Protein AF-A0A538B3N8-F1 (afdb_monomer)

Mean predicted aligned error: 6.68 Å

Secondary structure (DSSP, 8-state):
-EEEE---STT---TTHHHHEEE-S--EEEEETTEEEEEEEEEEETTTTEEEEEEEEEEBTEEEEEEEEEETTS--HHHHHHHHHHHHT---SSSPBPPSS--HHHHHHHHHHHHHHHHHHHHHHHHHHT--SHHHHHHHHHHHHHHHHHHHHHTT-PPTTTS-HHHHHHHHHHHHHHHHHHHHHHHHHHHHHTT-HHHHHHHHHHHHHHHHHHHHHHHHHHHTT----

Structure (mmCIF, N/CA/C/O backbone):
data_AF-A0A538B3N8-F1
#
_entry.id   AF-A0A538B3N8-F1
#
loop_
_atom_site.group_PDB
_atom_site.id
_atom_site.type_symbol
_atom_site.label_atom_id
_atom_site.label_alt_id
_atom_site.label_comp_id
_atom_site.label_asym_id
_atom_site.label_entity_id
_atom_site.label_seq_id
_atom_site.pdbx_PDB_ins_code
_atom_site.Cartn_x
_atom_site.Cartn_y
_atom_site.Cartn_z
_atom_site.occupancy
_atom_site.B_iso_or_equiv
_atom_site.auth_seq_id
_atom_site.auth_comp_id
_atom_site.auth_asym_id
_atom_site.auth_atom_id
_atom_site.pdbx_PDB_model_num
ATOM 1 N N . MET A 1 1 ? 22.949 6.012 -20.724 1.00 70.12 1 MET A N 1
ATOM 2 C CA . MET A 1 1 ? 23.454 5.624 -19.385 1.00 70.12 1 MET A CA 1
ATOM 3 C C . MET A 1 1 ? 22.641 4.444 -18.880 1.00 70.12 1 MET A C 1
ATOM 5 O O . MET A 1 1 ? 21.431 4.451 -19.065 1.00 70.12 1 MET A O 1
ATOM 9 N N . ILE A 1 2 ? 23.282 3.447 -18.265 1.00 72.69 2 ILE A N 1
ATOM 10 C CA . ILE A 1 2 ? 22.600 2.310 -17.628 1.00 72.69 2 ILE A CA 1
ATOM 11 C C . ILE A 1 2 ? 22.982 2.303 -16.150 1.00 72.69 2 ILE A C 1
ATOM 13 O O . ILE A 1 2 ? 24.154 2.480 -15.820 1.00 72.69 2 ILE A O 1
ATOM 17 N N . GLY A 1 3 ? 22.007 2.118 -15.265 1.00 73.94 3 GLY A N 1
ATOM 18 C CA . GLY A 1 3 ? 22.234 2.113 -13.822 1.00 73.94 3 GLY A CA 1
ATOM 19 C C . GLY A 1 3 ? 21.167 1.340 -13.055 1.00 73.94 3 GLY A C 1
ATOM 20 O O . GLY A 1 3 ? 20.193 0.854 -13.630 1.00 73.94 3 GLY A O 1
ATOM 21 N N . ARG A 1 4 ? 21.359 1.218 -11.739 1.00 72.69 4 ARG A N 1
ATOM 22 C CA . ARG A 1 4 ? 20.379 0.640 -10.811 1.00 72.69 4 ARG A CA 1
ATOM 23 C C . ARG A 1 4 ? 19.952 1.681 -9.797 1.00 72.69 4 ARG A C 1
ATOM 25 O O . ARG A 1 4 ? 20.786 2.445 -9.319 1.00 72.69 4 ARG A O 1
ATOM 32 N N . VAL A 1 5 ? 18.673 1.671 -9.447 1.00 71.56 5 VAL A N 1
ATOM 33 C CA . VAL A 1 5 ? 18.112 2.576 -8.443 1.00 71.56 5 VAL A CA 1
ATOM 34 C C . VAL A 1 5 ? 17.147 1.829 -7.535 1.00 71.56 5 VAL A C 1
ATOM 36 O O . VAL A 1 5 ? 16.395 0.966 -7.990 1.00 71.56 5 VAL A O 1
ATOM 39 N N . ALA A 1 6 ? 17.164 2.169 -6.246 1.00 71.19 6 ALA A N 1
ATOM 40 C CA . ALA A 1 6 ? 16.109 1.762 -5.330 1.00 71.19 6 ALA A CA 1
ATOM 41 C C . ALA A 1 6 ? 14.851 2.568 -5.673 1.00 71.19 6 ALA A C 1
ATOM 43 O O . ALA A 1 6 ? 14.829 3.793 -5.549 1.00 71.19 6 ALA A O 1
ATOM 44 N N . ALA A 1 7 ? 13.825 1.878 -6.150 1.00 72.19 7 ALA A N 1
ATOM 45 C CA . ALA A 1 7 ? 12.566 2.477 -6.548 1.00 72.19 7 ALA A CA 1
ATOM 46 C C . ALA A 1 7 ? 11.424 1.544 -6.169 1.00 72.19 7 ALA A C 1
ATOM 48 O O . ALA A 1 7 ? 11.582 0.326 -6.221 1.00 72.19 7 ALA A O 1
ATOM 49 N N . PHE A 1 8 ? 10.290 2.118 -5.779 1.00 71.19 8 PHE A N 1
ATOM 50 C CA . PHE A 1 8 ? 9.146 1.366 -5.282 1.00 71.19 8 PHE A CA 1
ATOM 51 C C . PHE A 1 8 ? 7.846 1.944 -5.826 1.00 71.19 8 PHE A C 1
ATOM 53 O O . PHE A 1 8 ? 7.738 3.145 -6.066 1.00 71.19 8 PHE A O 1
ATOM 60 N N . GLY A 1 9 ? 6.844 1.083 -5.974 1.00 74.94 9 GLY A N 1
ATOM 61 C CA . GLY A 1 9 ? 5.516 1.480 -6.430 1.00 74.94 9 GLY A CA 1
ATOM 62 C C . GLY A 1 9 ? 5.351 1.432 -7.950 1.00 74.94 9 GLY A C 1
ATOM 63 O O . GLY A 1 9 ? 6.306 1.168 -8.685 1.00 74.94 9 GLY A O 1
ATOM 64 N N . PRO A 1 10 ? 4.124 1.666 -8.441 1.00 77.69 10 PRO A N 1
ATOM 65 C CA . PRO A 1 10 ? 3.720 1.323 -9.804 1.00 77.69 10 PRO A CA 1
ATOM 66 C C . PRO A 1 10 ? 4.487 2.076 -10.895 1.00 77.69 10 PRO A C 1
ATOM 68 O O . PRO A 1 10 ? 4.574 1.577 -12.008 1.00 77.69 10 PRO A O 1
ATOM 71 N N . GLY A 1 11 ? 5.069 3.240 -10.589 1.00 84.94 11 GLY A N 1
ATOM 72 C CA . GLY A 1 11 ? 5.905 3.991 -11.530 1.00 84.94 11 GLY A CA 1
ATOM 73 C C . GLY A 1 11 ? 7.364 3.528 -11.606 1.00 84.94 11 GLY A C 1
ATOM 74 O O . GLY A 1 11 ? 8.099 3.986 -12.466 1.00 84.94 11 GLY A O 1
ATOM 75 N N . LEU A 1 12 ? 7.840 2.653 -10.713 1.00 85.88 12 LEU A N 1
ATOM 76 C CA . LEU A 1 12 ? 9.250 2.220 -10.678 1.00 85.88 12 LEU A CA 1
ATOM 77 C C . LEU A 1 12 ? 10.280 3.368 -10.588 1.00 85.88 12 LEU A C 1
ATOM 79 O O . LEU A 1 12 ? 11.468 3.149 -10.832 1.00 85.88 12 LEU A O 1
ATOM 83 N N . LEU A 1 13 ? 9.854 4.574 -10.205 1.00 85.69 13 LEU A N 1
ATOM 84 C CA . LEU A 1 13 ? 10.717 5.737 -10.026 1.00 85.69 13 LEU A CA 1
ATOM 85 C C . LEU A 1 13 ? 11.214 5.829 -8.573 1.00 85.69 13 LEU A C 1
ATOM 87 O O . LEU A 1 13 ? 10.480 5.485 -7.642 1.00 85.69 13 LEU A O 1
ATOM 91 N N . PRO A 1 14 ? 12.447 6.308 -8.342 1.00 77.44 14 PRO A N 1
ATOM 92 C CA . PRO A 1 14 ? 12.915 6.636 -6.999 1.00 77.44 14 PRO A CA 1
ATOM 93 C C . PRO A 1 14 ? 12.050 7.727 -6.358 1.00 77.44 14 PRO A C 1
ATOM 95 O O . PRO A 1 14 ? 11.628 8.661 -7.036 1.00 77.44 14 PRO A O 1
ATOM 98 N N . GLY A 1 15 ? 11.854 7.678 -5.038 1.00 71.00 15 GLY A N 1
ATOM 99 C CA . GLY A 1 15 ? 11.047 8.682 -4.326 1.00 71.00 15 GLY A CA 1
ATOM 100 C C . GLY A 1 15 ? 11.570 10.124 -4.446 1.00 71.00 15 GLY A C 1
ATOM 101 O O . GLY A 1 15 ? 10.791 11.064 -4.358 1.00 71.00 15 GLY A O 1
ATOM 102 N N . SER A 1 16 ? 12.870 10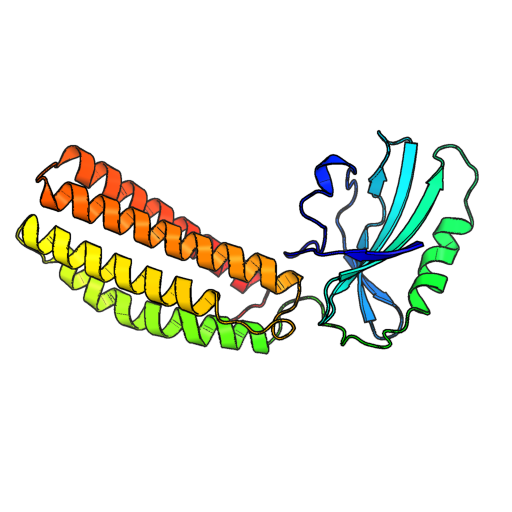.313 -4.700 1.00 70.44 16 SER A N 1
ATOM 103 C CA . SER A 1 16 ? 13.495 11.627 -4.926 1.00 70.44 16 SER A CA 1
ATOM 104 C C . SER A 1 16 ? 13.373 12.145 -6.363 1.00 70.44 16 SER A C 1
ATOM 106 O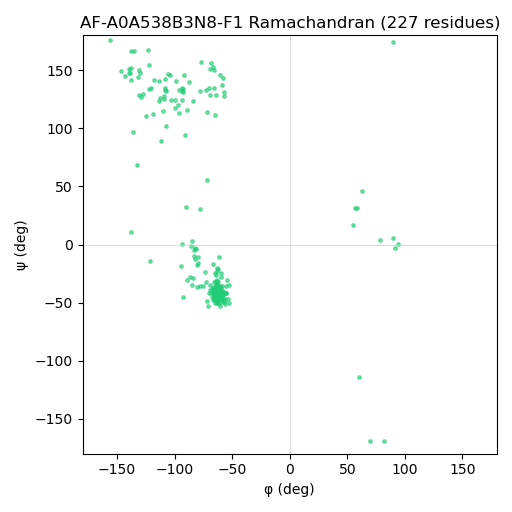 O . SER A 1 16 ? 13.789 13.267 -6.649 1.00 70.44 16 SER A O 1
ATOM 108 N N . PHE A 1 17 ? 12.827 11.350 -7.285 1.00 77.06 17 PHE A N 1
ATOM 109 C CA . PHE A 1 17 ? 12.781 11.690 -8.704 1.00 77.06 17 PHE A CA 1
ATOM 110 C C . PHE A 1 17 ? 11.986 12.973 -9.013 1.00 77.06 17 PHE A C 1
ATOM 112 O O . PHE A 1 17 ? 12.532 13.818 -9.727 1.00 77.06 17 PHE A O 1
ATOM 119 N N . PRO A 1 18 ? 10.784 13.205 -8.437 1.00 74.00 18 PRO A N 1
ATOM 120 C CA . PRO A 1 18 ? 10.001 14.417 -8.712 1.00 74.00 18 PRO A CA 1
ATOM 121 C C . PRO A 1 18 ? 10.696 15.720 -8.286 1.00 74.00 18 PRO A C 1
ATOM 123 O O . PRO A 1 18 ? 10.382 16.792 -8.791 1.00 74.00 18 PRO A O 1
ATOM 126 N N . THR A 1 19 ? 11.664 15.649 -7.368 1.00 75.75 19 THR A N 1
ATOM 127 C CA . THR A 1 19 ? 12.428 16.817 -6.899 1.00 75.75 19 THR A CA 1
ATOM 128 C C . THR A 1 19 ? 13.441 17.306 -7.939 1.00 75.75 19 THR A C 1
ATOM 130 O O . THR A 1 19 ? 13.865 18.462 -7.913 1.00 75.75 19 THR A O 1
ATOM 133 N N . HIS A 1 20 ? 13.864 16.431 -8.853 1.00 78.88 20 HIS A N 1
ATOM 134 C CA . HIS A 1 20 ? 14.966 16.691 -9.785 1.00 78.88 20 HIS A CA 1
ATOM 135 C C . HIS A 1 20 ? 14.563 16.583 -11.256 1.00 78.88 20 HIS A C 1
ATOM 137 O O . HIS A 1 20 ? 15.315 17.033 -12.132 1.00 78.88 20 HIS A O 1
ATOM 143 N N . ALA A 1 21 ? 13.398 15.998 -11.525 1.00 84.00 21 ALA A N 1
ATOM 144 C CA . ALA A 1 21 ? 12.877 15.811 -12.859 1.00 84.00 21 ALA A CA 1
ATOM 145 C C . ALA A 1 21 ? 11.347 15.912 -12.904 1.00 84.00 21 ALA A C 1
ATOM 147 O O . ALA A 1 21 ? 10.655 15.547 -11.958 1.00 84.00 21 ALA A O 1
ATOM 148 N N . ASP A 1 22 ? 10.847 16.384 -14.040 1.00 85.88 22 ASP A N 1
ATOM 149 C CA . ASP A 1 22 ? 9.431 16.520 -14.363 1.00 85.88 22 ASP A CA 1
ATOM 150 C C . ASP A 1 22 ? 9.051 15.476 -15.424 1.00 85.88 22 ASP A C 1
ATOM 152 O O . ASP A 1 22 ? 9.725 15.362 -16.451 1.00 85.88 22 ASP A O 1
ATOM 156 N N . VAL A 1 23 ? 8.003 14.693 -15.162 1.00 87.31 23 VAL A N 1
ATOM 157 C CA . VAL A 1 23 ? 7.474 13.683 -16.091 1.00 87.31 23 VAL A CA 1
ATOM 158 C C . VAL A 1 23 ? 6.320 14.315 -16.852 1.00 87.31 23 VAL A C 1
ATOM 160 O O . VAL A 1 23 ? 5.281 14.605 -16.264 1.00 87.31 23 VAL A O 1
ATOM 163 N N . ARG A 1 24 ? 6.491 14.516 -18.160 1.00 84.62 24 ARG A N 1
ATOM 164 C CA . ARG A 1 24 ? 5.521 15.263 -18.978 1.00 84.62 24 ARG A CA 1
ATOM 165 C C . ARG A 1 24 ? 4.498 14.401 -19.689 1.00 84.62 24 ARG A C 1
ATOM 167 O O . ARG A 1 24 ? 3.451 14.893 -20.094 1.00 84.62 24 ARG A O 1
ATOM 174 N N . GLU A 1 25 ? 4.796 13.118 -19.810 1.00 86.88 25 GLU A N 1
ATOM 175 C CA . GLU A 1 25 ? 3.953 12.151 -20.491 1.00 86.88 25 GLU A CA 1
ATOM 176 C C . GLU A 1 25 ? 3.719 10.924 -19.617 1.00 86.88 25 GLU A C 1
ATOM 178 O O . GLU A 1 25 ? 4.582 10.504 -18.841 1.00 86.88 25 GLU A O 1
ATOM 183 N N . THR A 1 26 ? 2.536 10.326 -19.760 1.00 86.50 26 THR A N 1
ATOM 184 C CA . THR A 1 26 ? 2.183 9.109 -19.032 1.00 86.50 26 THR A CA 1
ATOM 185 C C . THR A 1 26 ? 3.096 7.957 -19.463 1.00 86.50 26 THR A C 1
ATOM 187 O O . THR A 1 26 ? 3.221 7.691 -20.663 1.00 86.50 26 THR A O 1
ATOM 190 N N . PRO A 1 27 ? 3.724 7.242 -18.512 1.00 91.12 27 PRO A N 1
ATOM 191 C CA . PRO A 1 27 ? 4.548 6.095 -18.848 1.00 91.12 27 PRO A CA 1
ATOM 192 C C . PRO A 1 27 ? 3.710 4.964 -19.437 1.00 91.12 27 PRO A C 1
ATOM 194 O O . PRO A 1 27 ? 2.549 4.771 -19.072 1.00 91.12 27 PRO A O 1
ATOM 197 N N . ARG A 1 28 ? 4.325 4.168 -20.311 1.00 92.69 28 ARG A N 1
ATOM 198 C CA . ARG A 1 28 ? 3.683 3.007 -20.940 1.00 92.69 28 ARG A CA 1
ATOM 199 C C . ARG A 1 28 ? 4.546 1.760 -20.848 1.00 92.69 28 ARG A C 1
ATOM 201 O O . ARG A 1 28 ? 5.770 1.843 -20.841 1.00 92.69 28 ARG A O 1
ATOM 208 N N . ALA A 1 29 ? 3.904 0.598 -20.799 1.00 93.25 29 ALA A N 1
ATOM 209 C CA . ALA A 1 29 ? 4.601 -0.679 -20.847 1.00 93.25 29 ALA A CA 1
ATOM 210 C C . ALA A 1 29 ? 5.192 -0.914 -22.246 1.00 93.25 29 ALA A C 1
ATOM 212 O O . ALA A 1 29 ? 4.516 -0.720 -23.257 1.00 93.25 29 ALA A O 1
ATOM 213 N N . VAL A 1 30 ? 6.447 -1.351 -22.298 1.00 93.94 30 VAL A N 1
ATOM 214 C CA . VAL A 1 30 ? 7.148 -1.748 -23.523 1.00 93.94 30 VAL A CA 1
ATOM 215 C C . VAL A 1 30 ? 7.956 -3.020 -23.281 1.00 93.94 30 VAL A C 1
ATOM 217 O O . VAL A 1 30 ? 8.193 -3.421 -22.139 1.00 93.94 30 VAL A O 1
ATOM 220 N N . ARG A 1 31 ? 8.415 -3.645 -24.368 1.00 92.81 31 ARG A N 1
ATOM 221 C CA . ARG A 1 31 ? 9.365 -4.757 -24.317 1.00 92.81 31 ARG A CA 1
ATOM 222 C C . ARG A 1 31 ? 10.743 -4.330 -24.797 1.00 92.81 31 ARG A C 1
ATOM 224 O O . ARG A 1 31 ? 10.876 -3.740 -25.863 1.00 92.81 31 ARG A O 1
ATOM 231 N N . LEU A 1 32 ? 11.757 -4.689 -24.018 1.00 89.62 32 LEU A N 1
ATOM 232 C CA . LEU A 1 32 ? 13.171 -4.572 -24.355 1.00 89.62 32 LEU A CA 1
ATOM 233 C C . LEU A 1 32 ? 13.738 -5.983 -24.511 1.00 89.62 32 LEU A C 1
ATOM 235 O O . LEU A 1 32 ? 14.153 -6.619 -23.540 1.00 89.62 32 LEU A O 1
ATOM 239 N N . GLY A 1 33 ? 13.665 -6.516 -25.731 1.00 87.19 33 GLY A N 1
ATOM 240 C CA . GLY A 1 33 ? 13.941 -7.929 -25.979 1.00 87.19 33 GLY A CA 1
ATOM 241 C C . GLY A 1 33 ? 12.972 -8.821 -25.194 1.00 87.19 33 GLY A C 1
ATOM 242 O O . GLY A 1 33 ? 11.772 -8.812 -25.453 1.00 87.19 33 GLY A O 1
ATOM 243 N N . GLN A 1 34 ? 13.498 -9.574 -24.224 1.00 87.12 34 GLN A N 1
ATOM 244 C CA . GLN A 1 34 ? 12.718 -10.462 -23.343 1.00 87.12 34 GLN A CA 1
ATOM 245 C C . GLN A 1 34 ? 12.303 -9.799 -22.016 1.00 87.12 34 GLN A C 1
ATOM 247 O O . GLN A 1 34 ? 11.697 -10.444 -21.164 1.00 87.12 34 GLN A O 1
ATOM 252 N N . LEU A 1 35 ? 12.670 -8.533 -21.803 1.00 93.81 35 LEU A N 1
ATOM 253 C CA . LEU A 1 35 ? 12.402 -7.796 -20.571 1.00 93.81 35 LEU A CA 1
ATOM 254 C C . LEU A 1 35 ? 11.168 -6.913 -20.748 1.00 93.81 35 LEU A C 1
ATOM 256 O O . LEU A 1 35 ? 10.999 -6.274 -21.786 1.00 93.81 35 LEU A O 1
ATOM 260 N N . GLU A 1 36 ? 10.334 -6.831 -19.719 1.00 94.44 36 GLU A N 1
ATOM 261 C CA . GLU A 1 36 ? 9.242 -5.860 -19.663 1.00 94.44 36 GLU A CA 1
ATOM 262 C C . GLU A 1 36 ? 9.715 -4.607 -18.923 1.00 94.44 36 GLU A C 1
ATOM 264 O O . GLU A 1 36 ? 10.390 -4.699 -17.895 1.00 94.44 36 GLU A O 1
ATOM 269 N N . ALA A 1 37 ? 9.405 -3.432 -19.472 1.00 94.19 37 ALA A N 1
ATOM 270 C CA . ALA A 1 37 ? 9.878 -2.153 -18.957 1.00 94.19 37 ALA A CA 1
ATOM 271 C C . ALA A 1 37 ? 8.780 -1.088 -18.979 1.00 94.19 37 ALA A C 1
ATOM 273 O O . ALA A 1 37 ? 7.941 -1.070 -19.880 1.00 94.19 37 ALA A O 1
ATOM 274 N N . LEU A 1 38 ? 8.808 -0.169 -18.013 1.00 94.31 38 LEU A N 1
ATOM 275 C CA . LEU A 1 38 ? 8.076 1.090 -18.127 1.00 94.31 38 LEU A CA 1
ATOM 276 C C . LEU A 1 38 ? 8.912 2.085 -18.919 1.00 94.31 38 LEU A C 1
ATOM 278 O O . LEU A 1 38 ? 10.045 2.383 -18.543 1.00 94.31 38 LEU A O 1
ATOM 282 N N . TYR A 1 39 ? 8.341 2.592 -20.003 1.00 93.56 39 TYR A N 1
ATOM 283 C CA . TYR A 1 39 ? 8.929 3.627 -20.830 1.00 93.56 39 TYR A CA 1
ATOM 284 C C . TYR A 1 39 ? 8.329 4.988 -20.502 1.00 93.56 39 TYR A C 1
ATOM 286 O O . TYR A 1 39 ? 7.114 5.183 -20.573 1.00 93.56 39 TYR A O 1
ATOM 294 N N . TYR A 1 40 ? 9.217 5.915 -20.178 1.00 92.75 40 TYR A N 1
ATOM 295 C CA . TYR A 1 40 ? 8.963 7.324 -19.953 1.00 92.75 40 TYR A CA 1
ATOM 296 C C . TYR A 1 40 ? 9.536 8.101 -21.147 1.00 92.75 40 TYR A C 1
ATOM 298 O O . TYR A 1 40 ? 10.758 8.267 -21.218 1.00 92.75 40 TYR A O 1
ATOM 306 N N . PRO A 1 41 ? 8.683 8.538 -22.090 1.00 87.88 41 PRO A N 1
ATOM 307 C CA . PRO A 1 41 ? 9.128 9.187 -23.324 1.00 87.88 41 PRO A CA 1
ATOM 308 C C . PRO A 1 41 ? 9.644 10.610 -23.109 1.00 87.88 41 PRO A C 1
ATOM 310 O O . PRO A 1 41 ? 10.548 11.039 -23.816 1.00 87.88 41 PRO A O 1
ATOM 313 N N . ASP A 1 42 ? 9.098 11.342 -22.133 1.00 86.69 42 ASP A N 1
ATOM 314 C CA . ASP A 1 42 ? 9.535 12.709 -21.864 1.00 86.69 42 ASP A CA 1
ATOM 315 C C . ASP A 1 42 ? 9.712 12.980 -20.369 1.00 86.69 42 ASP A C 1
ATOM 317 O O . ASP A 1 42 ? 8.772 13.306 -19.635 1.00 86.69 42 ASP A O 1
ATOM 321 N N . VAL A 1 43 ? 10.963 12.856 -19.928 1.00 88.38 43 VAL A N 1
ATOM 322 C CA . VAL A 1 43 ? 11.427 13.297 -18.617 1.00 88.38 43 VAL A CA 1
ATOM 323 C C . VAL A 1 43 ? 12.323 14.518 -18.791 1.00 88.38 43 VAL A C 1
ATOM 325 O O . VAL A 1 43 ? 13.345 14.482 -19.478 1.00 88.38 43 VAL A O 1
ATOM 328 N N . ARG A 1 44 ? 11.995 15.606 -18.097 1.00 87.12 44 ARG A N 1
ATOM 329 C CA . ARG A 1 44 ? 12.776 16.845 -18.107 1.00 87.12 44 ARG A CA 1
ATOM 330 C C . ARG A 1 44 ? 13.589 16.972 -16.835 1.00 87.12 44 ARG A C 1
ATOM 332 O O . ARG A 1 44 ? 13.026 16.982 -15.751 1.00 87.12 44 ARG A O 1
ATOM 339 N N . SER A 1 45 ? 14.905 17.134 -16.947 1.00 83.81 45 SER A N 1
ATOM 340 C CA . SER A 1 45 ? 15.783 17.378 -15.790 1.00 83.81 45 SER A CA 1
ATOM 341 C C . SER A 1 45 ? 16.585 18.671 -15.941 1.00 83.81 45 SER A C 1
ATOM 343 O O . SER A 1 45 ? 16.598 19.297 -17.005 1.00 83.81 45 SER A O 1
ATOM 345 N N . GLY A 1 46 ? 17.218 19.121 -14.851 1.00 73.88 46 GLY A N 1
ATOM 346 C CA . GLY A 1 46 ? 18.047 20.332 -14.858 1.00 73.88 46 GLY A CA 1
ATOM 347 C C . GLY A 1 46 ? 17.251 21.598 -15.189 1.00 73.88 46 GLY A C 1
ATOM 348 O O . GLY A 1 46 ? 17.668 22.373 -16.047 1.00 73.88 46 GLY A O 1
ATOM 349 N N . ARG A 1 47 ? 16.079 21.778 -14.558 1.00 74.12 47 ARG A N 1
ATOM 350 C CA . ARG A 1 47 ? 15.122 22.874 -14.834 1.00 74.12 47 ARG A CA 1
ATOM 351 C C . ARG A 1 47 ? 14.619 22.922 -16.287 1.00 74.12 47 ARG A C 1
ATOM 353 O O . ARG A 1 47 ? 14.334 23.992 -16.809 1.00 74.12 47 ARG A O 1
ATOM 360 N N . GLY A 1 48 ? 14.523 21.766 -16.946 1.00 73.69 48 GLY A N 1
ATOM 361 C CA . GLY A 1 48 ? 13.989 21.655 -18.308 1.00 73.69 48 GLY A CA 1
ATOM 362 C C . GLY A 1 48 ? 15.031 21.703 -19.422 1.00 73.69 48 GLY A C 1
ATOM 363 O O . GLY A 1 48 ? 14.669 21.567 -20.584 1.00 73.69 48 GLY A O 1
ATOM 364 N N . THR A 1 49 ? 16.316 21.836 -19.087 1.00 75.94 49 THR A N 1
ATOM 365 C CA . THR A 1 49 ? 17.406 21.964 -20.071 1.00 75.94 49 THR A CA 1
ATOM 366 C C . THR A 1 49 ? 17.854 20.634 -20.685 1.00 75.94 49 THR A C 1
ATOM 368 O O . THR A 1 49 ? 18.601 20.624 -21.669 1.00 75.94 49 THR A O 1
ATOM 371 N N . ARG A 1 50 ? 17.399 19.500 -20.139 1.00 80.75 50 ARG A N 1
ATOM 372 C CA . ARG A 1 50 ? 17.698 18.151 -20.638 1.00 80.75 50 ARG A CA 1
ATOM 373 C C . ARG A 1 50 ? 16.411 17.368 -20.839 1.00 80.75 50 ARG A C 1
ATOM 375 O O . ARG A 1 50 ? 15.603 17.291 -19.913 1.00 80.75 50 ARG A O 1
ATOM 382 N N . SER A 1 51 ? 16.258 16.781 -22.022 1.00 84.38 51 SER A N 1
ATOM 383 C CA . SER A 1 51 ? 15.214 15.795 -22.308 1.00 84.38 51 SER A CA 1
ATOM 384 C C . SER A 1 51 ? 15.804 14.401 -22.148 1.00 84.38 51 SER A C 1
ATOM 386 O O . SER A 1 51 ? 16.932 14.153 -22.588 1.00 84.38 51 SER A O 1
ATOM 388 N N . ILE A 1 52 ? 15.074 13.539 -21.447 1.00 87.44 52 ILE A N 1
ATOM 389 C CA . ILE A 1 52 ? 15.478 12.185 -21.103 1.00 87.44 52 ILE A CA 1
ATOM 390 C C . ILE A 1 52 ? 14.355 11.227 -21.495 1.00 87.44 52 ILE A C 1
ATOM 392 O O . ILE A 1 52 ? 13.223 11.373 -21.042 1.00 87.44 52 ILE A O 1
ATOM 396 N N 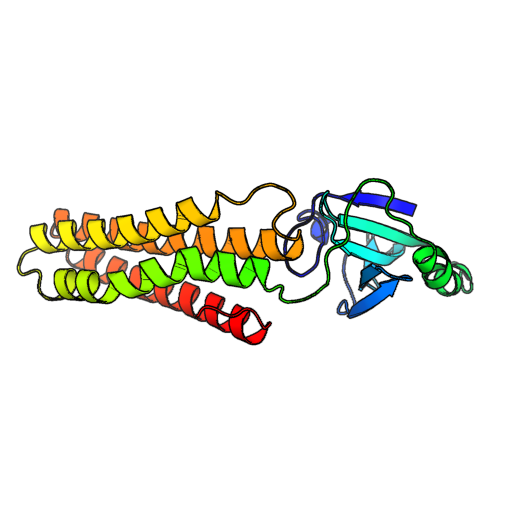. GLU A 1 53 ? 14.716 10.208 -22.263 1.00 90.00 53 GLU A N 1
ATOM 397 C CA . GLU A 1 53 ? 13.938 8.985 -22.410 1.00 90.00 53 GLU A CA 1
ATOM 398 C C . GLU A 1 53 ? 14.435 7.956 -21.401 1.00 90.00 53 GLU A C 1
ATOM 400 O O . GLU A 1 53 ? 15.644 7.727 -21.276 1.00 90.00 53 GLU A O 1
ATOM 405 N N . LEU A 1 54 ? 13.514 7.337 -20.669 1.00 91.06 54 LEU A N 1
ATOM 406 C CA . LEU A 1 54 ? 13.855 6.426 -19.586 1.00 91.06 54 LEU A CA 1
ATOM 407 C C . LEU A 1 54 ? 13.079 5.116 -19.708 1.00 91.06 54 LEU A C 1
ATOM 409 O O . LEU A 1 54 ? 11.856 5.104 -19.789 1.00 91.06 54 LEU A O 1
ATOM 413 N N . TYR A 1 55 ? 13.804 4.005 -19.661 1.00 93.19 55 TYR A N 1
ATOM 414 C CA . TYR A 1 55 ? 13.251 2.658 -19.604 1.00 93.19 55 TYR A CA 1
ATOM 415 C C . TYR A 1 55 ? 13.577 2.040 -18.251 1.00 93.19 55 TYR A C 1
ATOM 417 O O . TYR A 1 55 ? 14.746 1.988 -17.866 1.00 93.19 55 TYR A O 1
ATOM 425 N N . LEU A 1 56 ? 12.564 1.559 -17.537 1.00 93.94 56 LEU A N 1
ATOM 426 C CA . LEU A 1 56 ? 12.693 1.009 -16.190 1.00 93.94 56 LEU A CA 1
ATOM 427 C C . LEU A 1 56 ? 12.257 -0.450 -16.166 1.00 93.94 56 LEU A C 1
ATOM 429 O O . LEU A 1 56 ? 11.077 -0.753 -16.322 1.00 93.94 56 LEU A O 1
ATOM 433 N N . VAL A 1 57 ? 13.213 -1.349 -15.942 1.00 93.56 57 VAL A N 1
ATOM 434 C CA . VAL A 1 57 ? 12.987 -2.792 -15.834 1.00 93.56 57 VAL A CA 1
ATOM 435 C C . VAL A 1 57 ? 12.958 -3.181 -14.353 1.00 93.56 57 VAL A C 1
ATOM 437 O O . VAL A 1 57 ? 13.979 -3.033 -13.668 1.00 93.56 57 VAL A O 1
ATOM 440 N N . PRO A 1 58 ? 11.835 -3.696 -13.824 1.00 93.06 58 PRO A N 1
ATOM 441 C CA . PRO A 1 58 ? 11.793 -4.210 -12.463 1.00 93.06 58 PRO A CA 1
ATOM 442 C C . PRO A 1 58 ? 12.549 -5.540 -12.380 1.00 93.06 58 PRO A C 1
ATOM 444 O O . PRO A 1 58 ? 12.355 -6.438 -13.199 1.00 93.06 58 PRO A O 1
ATOM 447 N N . THR A 1 59 ? 13.409 -5.697 -11.373 1.00 91.69 59 THR A N 1
ATOM 448 C CA . THR A 1 59 ? 14.168 -6.939 -11.172 1.00 91.69 59 THR A CA 1
ATOM 449 C C . THR A 1 59 ? 14.165 -7.380 -9.713 1.00 91.69 59 THR A C 1
ATOM 451 O O . THR A 1 59 ? 13.857 -6.601 -8.811 1.00 91.69 59 THR A O 1
ATOM 454 N N . SER A 1 60 ? 14.573 -8.627 -9.472 1.00 88.38 60 SER A N 1
ATOM 455 C CA . SER A 1 60 ? 14.768 -9.204 -8.136 1.00 88.38 60 SER A CA 1
ATOM 456 C C . SER A 1 60 ? 15.828 -8.484 -7.298 1.00 88.38 60 SER A C 1
ATOM 458 O O . SER A 1 60 ? 15.957 -8.766 -6.113 1.00 88.38 60 SER A O 1
ATOM 460 N N . ASN A 1 61 ? 16.606 -7.583 -7.905 1.00 83.94 61 ASN A N 1
ATOM 461 C CA . ASN A 1 61 ? 17.588 -6.748 -7.229 1.00 83.94 61 ASN A CA 1
ATOM 462 C C . ASN A 1 61 ? 17.442 -5.288 -7.686 1.00 83.94 61 ASN A C 1
ATOM 464 O O . ASN A 1 61 ? 18.318 -4.746 -8.365 1.00 83.94 61 ASN A O 1
ATOM 468 N N . ASN A 1 62 ? 16.323 -4.671 -7.291 1.00 83.44 62 ASN A N 1
ATOM 469 C CA . ASN A 1 62 ? 15.931 -3.291 -7.606 1.00 83.44 62 ASN A CA 1
ATOM 470 C C . ASN A 1 62 ? 15.557 -3.055 -9.083 1.00 83.44 62 ASN A C 1
ATOM 472 O O . ASN A 1 62 ? 15.347 -3.994 -9.853 1.00 83.44 62 ASN A O 1
ATOM 476 N N . VAL A 1 63 ? 15.408 -1.786 -9.471 1.00 90.00 63 VAL A N 1
ATOM 477 C CA . VAL A 1 63 ? 15.050 -1.376 -10.833 1.00 90.00 63 VAL A CA 1
ATOM 478 C C . VAL A 1 63 ? 16.318 -1.096 -11.632 1.00 90.00 63 VAL A C 1
ATOM 480 O O . VAL A 1 63 ? 17.213 -0.384 -11.168 1.00 90.00 63 VAL A O 1
ATOM 483 N N . VAL A 1 64 ? 16.394 -1.654 -12.839 1.00 91.19 64 VAL A N 1
ATOM 484 C CA . VAL A 1 64 ? 17.423 -1.315 -13.827 1.00 91.19 64 VAL A CA 1
ATOM 485 C C . VAL A 1 64 ? 16.869 -0.230 -14.739 1.00 91.19 64 VAL A C 1
ATOM 487 O O . VAL A 1 64 ? 15.815 -0.410 -15.342 1.00 91.19 64 VAL A O 1
ATOM 490 N N . GLY A 1 65 ? 17.579 0.892 -14.830 1.00 90.50 65 GLY A N 1
ATOM 491 C CA . GLY A 1 65 ? 17.214 2.022 -15.673 1.00 90.50 65 GLY A CA 1
ATOM 492 C C . GLY A 1 65 ? 18.142 2.161 -16.874 1.00 90.50 65 GLY A C 1
ATOM 493 O O . GLY A 1 65 ? 19.364 2.143 -16.710 1.00 90.50 65 GLY A O 1
ATOM 494 N N . VAL A 1 66 ? 17.571 2.354 -18.062 1.00 89.62 66 VAL A N 1
ATOM 495 C CA . VAL A 1 66 ? 18.280 2.832 -19.255 1.00 89.62 66 VAL A CA 1
ATOM 496 C C . VAL A 1 66 ? 17.796 4.246 -19.539 1.00 89.62 66 VAL A C 1
ATOM 498 O O . VAL A 1 66 ? 16.622 4.444 -19.828 1.00 89.62 66 VAL A O 1
ATOM 501 N N . ALA A 1 67 ? 18.692 5.222 -19.425 1.00 88.88 67 ALA A N 1
ATOM 502 C CA . ALA A 1 67 ? 18.398 6.627 -19.679 1.00 88.88 67 ALA A CA 1
ATOM 503 C C . ALA A 1 67 ? 19.173 7.112 -20.906 1.00 88.88 67 ALA A C 1
ATOM 505 O O . ALA A 1 67 ? 20.411 7.051 -20.929 1.00 88.88 67 ALA A O 1
ATOM 506 N N . CYS A 1 68 ? 18.461 7.632 -21.895 1.00 86.88 68 CYS A N 1
ATOM 507 C CA . CYS A 1 68 ? 19.030 8.346 -23.031 1.00 86.88 68 CYS A CA 1
ATOM 508 C C . CYS A 1 68 ? 18.690 9.816 -22.883 1.00 86.88 68 CYS A C 1
ATOM 510 O O . CYS A 1 68 ? 17.567 10.152 -22.531 1.00 86.88 68 CYS A O 1
ATOM 512 N N . TYR A 1 69 ? 19.661 10.692 -23.104 1.00 84.12 69 TYR A N 1
ATOM 513 C CA . TYR A 1 69 ? 19.454 12.117 -22.910 1.00 84.12 69 TYR A CA 1
ATOM 514 C C . TYR A 1 69 ? 20.126 12.920 -24.007 1.00 84.12 69 TYR A C 1
ATOM 516 O O . TYR A 1 69 ? 21.193 12.556 -24.500 1.00 84.12 69 TYR A O 1
ATOM 524 N N . VAL A 1 70 ? 19.511 14.050 -24.331 1.00 78.12 70 VAL A N 1
ATOM 525 C CA . VAL A 1 70 ? 20.062 15.058 -25.234 1.00 78.12 70 VAL A CA 1
ATOM 526 C C . VAL A 1 70 ? 19.924 16.444 -24.594 1.00 78.12 70 VAL A C 1
ATOM 528 O O . VAL A 1 70 ? 18.936 16.704 -23.889 1.00 78.12 70 VAL A O 1
ATOM 531 N N . PRO A 1 71 ? 20.899 17.352 -24.787 1.00 72.38 71 PRO A N 1
ATOM 532 C CA . PRO A 1 71 ? 20.707 18.755 -24.444 1.00 72.38 71 PRO A CA 1
ATOM 533 C C . PRO A 1 71 ? 19.519 19.326 -25.226 1.00 72.38 71 PRO A C 1
ATOM 535 O O . PRO A 1 71 ? 19.354 19.058 -26.418 1.00 72.38 71 PRO A O 1
ATOM 538 N N . THR A 1 72 ? 18.678 20.119 -24.565 1.00 64.69 72 THR A N 1
ATOM 539 C CA . THR A 1 72 ? 17.602 20.836 -25.266 1.00 64.69 72 THR A CA 1
ATOM 540 C C . THR A 1 72 ? 18.193 21.877 -26.222 1.00 64.69 72 THR A C 1
ATOM 542 O O . THR A 1 72 ? 19.132 22.583 -25.868 1.00 64.69 72 THR A O 1
ATOM 545 N N . GLY A 1 73 ? 17.677 21.939 -27.455 1.00 61.00 73 GLY A N 1
ATOM 546 C CA . GLY A 1 73 ? 18.179 22.834 -28.510 1.00 61.00 73 GLY A CA 1
ATOM 547 C C . GLY A 1 73 ? 19.267 22.241 -29.415 1.00 61.00 73 GLY A C 1
ATOM 548 O O . GLY A 1 73 ? 19.670 22.889 -30.375 1.00 61.00 73 GLY A O 1
ATOM 549 N N . SER A 1 74 ? 19.726 21.011 -29.164 1.00 62.25 74 SER A N 1
ATOM 550 C CA . SER A 1 74 ? 20.584 20.274 -30.098 1.00 62.25 74 SER A CA 1
ATOM 551 C C . SER A 1 74 ? 19.741 19.484 -31.105 1.00 62.25 74 SER A C 1
ATOM 553 O O . SER A 1 74 ? 18.749 18.861 -30.728 1.00 62.25 74 SER A O 1
ATOM 555 N N . SER A 1 75 ? 20.154 19.446 -32.376 1.00 54.78 75 SER A N 1
ATOM 556 C CA . SER A 1 75 ? 19.592 18.591 -33.436 1.00 54.78 75 SER A CA 1
ATOM 557 C C . SER A 1 75 ? 19.976 17.115 -33.227 1.00 54.78 75 SER A C 1
ATOM 559 O O . SER A 1 75 ? 20.564 16.463 -34.081 1.00 54.78 75 SER A O 1
ATOM 561 N N . GLY A 1 76 ? 19.667 16.565 -32.051 1.00 53.47 76 GLY A N 1
ATOM 562 C CA . GLY A 1 76 ? 19.986 15.195 -31.634 1.00 53.47 76 GLY A CA 1
ATOM 563 C C . GLY A 1 76 ? 19.069 14.123 -32.232 1.00 53.47 76 GLY A C 1
ATOM 564 O O . GLY A 1 76 ? 18.822 13.118 -31.570 1.00 53.47 76 GLY A O 1
ATOM 565 N N . GLY A 1 77 ? 18.545 14.338 -33.445 1.00 54.94 77 GLY A N 1
ATOM 566 C CA . GLY A 1 77 ? 17.425 13.581 -34.024 1.00 54.94 77 GLY A CA 1
ATOM 567 C C . GLY A 1 77 ? 17.607 12.058 -34.063 1.00 54.94 77 GLY A C 1
ATOM 568 O O . GLY A 1 77 ? 16.627 11.342 -33.903 1.00 54.94 77 GLY A O 1
ATOM 569 N N . GLY A 1 78 ? 18.844 11.561 -34.189 1.00 59.41 78 GLY A N 1
ATOM 570 C CA . GLY A 1 78 ? 19.138 10.119 -34.189 1.00 59.41 78 GLY A CA 1
ATOM 571 C C . GLY A 1 78 ? 19.341 9.492 -32.803 1.00 59.41 78 GLY A C 1
ATOM 572 O O . GLY A 1 78 ? 19.038 8.322 -32.607 1.00 59.41 78 GLY A O 1
ATOM 573 N N . VAL A 1 79 ? 19.794 10.258 -31.801 1.00 61.81 79 VAL A N 1
ATOM 574 C CA . VAL A 1 79 ? 20.197 9.706 -30.487 1.00 61.81 79 VAL A CA 1
ATOM 575 C C . VAL A 1 79 ? 19.011 9.114 -29.725 1.00 61.81 79 VAL A C 1
ATOM 577 O O . VAL A 1 79 ? 19.144 8.090 -29.056 1.00 61.81 79 VAL A O 1
ATOM 580 N N . LEU A 1 80 ? 17.849 9.759 -29.819 1.00 63.59 80 LEU A N 1
ATOM 581 C CA . LEU A 1 80 ? 16.619 9.256 -29.215 1.00 63.59 80 LEU A CA 1
ATOM 582 C C . LEU A 1 80 ? 15.992 8.130 -30.057 1.00 63.59 80 LEU A C 1
ATOM 584 O O . LEU A 1 80 ? 15.532 7.144 -29.489 1.00 63.59 80 LEU A O 1
ATOM 588 N N . GLN A 1 81 ? 16.075 8.197 -31.394 1.00 68.31 81 GLN A N 1
ATOM 589 C CA . GLN A 1 81 ? 15.597 7.116 -32.271 1.00 68.31 81 GLN A CA 1
ATOM 590 C C . GLN A 1 81 ? 16.349 5.792 -32.050 1.00 68.31 81 GLN A C 1
ATOM 592 O O . GLN A 1 81 ? 15.718 4.737 -31.975 1.00 68.31 81 GLN A O 1
ATOM 597 N N . ASP A 1 82 ? 17.669 5.839 -31.865 1.00 78.25 82 ASP A N 1
ATOM 598 C CA . ASP A 1 82 ? 18.489 4.641 -31.637 1.00 78.25 82 ASP A CA 1
ATOM 599 C C . ASP A 1 82 ? 18.410 4.133 -30.188 1.00 78.25 82 ASP A C 1
ATOM 601 O O . ASP A 1 82 ? 18.761 2.985 -29.896 1.00 78.25 82 ASP A O 1
ATOM 605 N N . CYS A 1 83 ? 17.924 4.964 -29.260 1.00 82.94 83 CYS A N 1
ATOM 606 C CA . CYS A 1 83 ? 17.885 4.639 -27.839 1.00 82.94 83 CYS A CA 1
ATOM 607 C C . CYS A 1 83 ? 17.105 3.351 -27.560 1.00 82.94 83 CYS A C 1
ATOM 609 O O . CYS A 1 83 ? 17.587 2.488 -26.825 1.00 82.94 83 CYS A O 1
ATOM 611 N N . GLY A 1 84 ? 15.925 3.196 -28.166 1.00 81.19 84 GLY A N 1
ATOM 612 C CA . GLY A 1 84 ? 15.103 1.998 -27.995 1.00 81.19 84 GLY A CA 1
ATOM 613 C C . GLY A 1 84 ? 15.807 0.731 -28.487 1.00 81.19 84 GLY A C 1
ATOM 614 O O . GLY A 1 84 ? 15.737 -0.307 -27.828 1.00 81.19 84 GLY A O 1
ATOM 615 N N . GLN A 1 85 ? 16.553 0.820 -29.595 1.00 85.00 85 GLN A N 1
ATOM 616 C CA . GLN A 1 85 ? 17.327 -0.307 -30.122 1.00 85.00 85 GLN A CA 1
ATOM 617 C C . GLN A 1 85 ? 18.478 -0.686 -29.189 1.00 85.00 85 GLN A C 1
ATOM 619 O O . GLN A 1 85 ? 18.646 -1.862 -28.869 1.00 85.00 85 GLN A O 1
ATOM 624 N N . ILE A 1 86 ? 19.224 0.300 -28.684 1.00 85.69 86 ILE A N 1
ATOM 625 C CA . ILE A 1 86 ? 20.295 0.069 -27.706 1.00 85.69 86 ILE A CA 1
ATOM 626 C C . ILE A 1 86 ? 19.712 -0.520 -26.417 1.00 85.69 86 ILE A C 1
ATOM 628 O O . ILE A 1 86 ? 20.225 -1.517 -25.906 1.00 85.69 86 ILE A O 1
ATOM 632 N N . ALA A 1 87 ? 18.609 0.035 -25.913 1.00 86.88 87 ALA A N 1
ATOM 633 C CA . ALA A 1 87 ? 17.924 -0.459 -24.723 1.00 86.88 87 ALA A CA 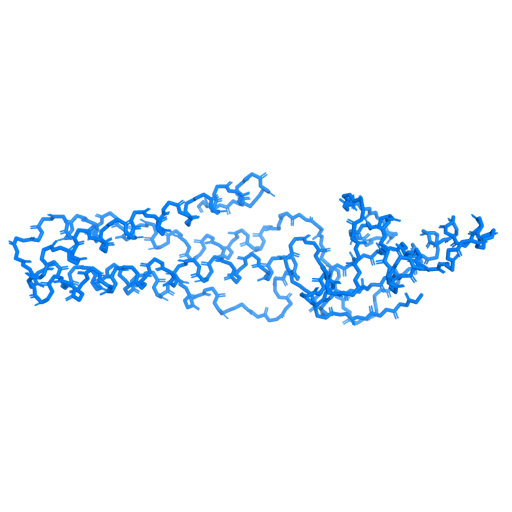1
ATOM 634 C C . ALA A 1 87 ? 17.434 -1.907 -24.898 1.00 86.88 87 ALA A C 1
ATOM 636 O O . ALA A 1 87 ? 17.516 -2.697 -23.958 1.00 86.88 87 ALA A O 1
ATOM 637 N N . ALA A 1 88 ? 16.999 -2.292 -26.102 1.00 87.50 88 ALA A N 1
ATOM 638 C CA . ALA A 1 88 ? 16.567 -3.655 -26.408 1.00 87.50 88 ALA A CA 1
ATOM 639 C C . ALA A 1 88 ? 17.703 -4.694 -26.350 1.00 87.50 88 ALA A C 1
ATOM 641 O O . ALA A 1 88 ? 17.429 -5.888 -26.229 1.00 87.50 88 ALA A O 1
ATOM 642 N N . THR A 1 89 ? 18.971 -4.267 -26.378 1.00 88.44 89 THR A N 1
ATOM 643 C CA . THR A 1 89 ? 20.131 -5.161 -26.192 1.00 88.44 89 THR A CA 1
ATOM 644 C C . THR A 1 89 ? 20.443 -5.469 -24.724 1.00 88.44 89 THR A C 1
ATOM 646 O O . THR A 1 89 ? 21.338 -6.272 -24.444 1.00 88.44 89 THR A O 1
ATOM 649 N N . LEU A 1 90 ? 19.715 -4.864 -23.775 1.00 88.56 90 LEU A N 1
ATOM 650 C CA . LEU A 1 90 ? 19.929 -5.047 -22.341 1.00 88.56 90 LEU A CA 1
ATOM 651 C C . LEU A 1 90 ? 19.825 -6.525 -21.939 1.00 88.56 90 LEU A C 1
ATOM 653 O O . LEU A 1 90 ? 18.828 -7.201 -22.191 1.00 88.56 90 LEU A O 1
ATOM 657 N N . ARG A 1 91 ? 20.848 -7.012 -21.230 1.00 87.88 91 ARG A N 1
ATOM 658 C CA . ARG A 1 91 ? 20.878 -8.351 -20.629 1.00 87.88 91 ARG A CA 1
ATOM 659 C C . ARG A 1 91 ? 21.102 -8.254 -19.126 1.00 87.88 91 ARG A C 1
ATOM 661 O O . ARG A 1 91 ? 21.993 -7.543 -18.664 1.00 87.88 91 ARG A O 1
ATOM 668 N N . LEU A 1 92 ? 20.308 -8.997 -18.357 1.00 89.12 92 LEU A N 1
ATOM 669 C CA . LEU A 1 92 ? 20.470 -9.108 -16.909 1.00 89.12 92 LEU A CA 1
ATOM 670 C C . LEU A 1 92 ? 21.419 -10.268 -16.590 1.00 89.12 92 LEU A C 1
ATOM 672 O O . LEU A 1 92 ? 21.105 -11.417 -16.879 1.00 89.12 92 LEU A O 1
ATOM 676 N N . LEU A 1 93 ? 22.577 -9.970 -15.994 1.00 85.88 93 LEU A N 1
ATOM 677 C CA . LEU A 1 93 ? 23.590 -10.988 -15.670 1.00 85.88 93 LEU A CA 1
ATOM 678 C C . LEU A 1 93 ? 23.403 -11.623 -14.283 1.00 85.88 93 LEU A C 1
ATOM 680 O O . LEU A 1 93 ? 23.777 -12.770 -14.077 1.00 85.88 93 LEU A O 1
ATOM 684 N N . ALA A 1 94 ? 22.854 -10.874 -13.321 1.00 82.75 94 ALA A N 1
ATOM 685 C CA . ALA A 1 94 ? 22.828 -11.262 -11.903 1.00 82.75 94 ALA A CA 1
ATOM 686 C C . ALA A 1 94 ? 21.484 -10.982 -11.202 1.00 82.75 94 ALA A C 1
ATOM 688 O O . ALA A 1 94 ? 21.397 -11.028 -9.977 1.00 82.75 94 ALA A O 1
ATOM 689 N N . SER A 1 95 ? 20.436 -10.639 -11.953 1.00 85.38 95 SER A N 1
ATOM 690 C CA . SER A 1 95 ? 19.092 -10.416 -11.413 1.00 85.38 95 SER A CA 1
ATOM 691 C C . SER A 1 95 ? 18.041 -11.037 -12.320 1.00 85.38 95 SER A C 1
ATOM 693 O O . SER A 1 95 ? 18.248 -11.181 -13.524 1.00 85.38 95 SER A O 1
ATOM 695 N N . ARG A 1 96 ? 16.913 -11.431 -11.728 1.00 90.12 96 ARG A N 1
ATOM 696 C CA . ARG A 1 96 ? 15.778 -11.982 -12.469 1.00 90.12 96 ARG A CA 1
ATOM 697 C C . ARG A 1 96 ? 14.818 -10.845 -12.801 1.00 90.12 96 ARG A C 1
ATOM 699 O O . ARG A 1 96 ? 14.541 -10.045 -11.904 1.00 90.12 96 ARG A O 1
ATOM 706 N N . PRO A 1 97 ? 14.323 -10.738 -14.040 1.00 92.19 97 PRO A N 1
ATOM 707 C CA . PRO A 1 97 ? 13.313 -9.745 -14.362 1.00 92.19 97 PRO A CA 1
ATOM 708 C C . PRO A 1 97 ? 11.987 -10.099 -13.694 1.00 92.19 97 PRO A C 1
ATOM 710 O O . PRO A 1 97 ? 11.674 -11.273 -13.483 1.00 92.19 97 PRO A O 1
ATOM 713 N N . PHE A 1 98 ? 11.201 -9.074 -13.397 1.00 92.50 98 PHE A N 1
ATOM 714 C CA . PHE A 1 98 ? 9.790 -9.228 -13.090 1.00 92.50 98 PHE A CA 1
ATOM 715 C C . PHE A 1 98 ? 8.949 -8.794 -14.285 1.00 92.50 98 PHE A C 1
ATOM 717 O O . PHE A 1 98 ? 9.322 -7.871 -15.006 1.00 92.50 98 PHE A O 1
ATOM 724 N N . SER A 1 99 ? 7.815 -9.464 -14.480 1.00 90.50 99 SER A N 1
ATOM 725 C CA . SER A 1 99 ? 6.774 -8.976 -15.378 1.00 90.50 99 SER A CA 1
ATOM 726 C C . SER A 1 99 ? 6.158 -7.695 -14.820 1.00 90.50 99 SER A C 1
ATOM 728 O O . SER A 1 99 ? 6.128 -7.485 -13.600 1.00 90.50 99 SER A O 1
ATOM 730 N N . LEU A 1 100 ? 5.647 -6.856 -15.713 1.00 88.44 100 LEU A N 1
ATOM 731 C CA . LEU A 1 100 ? 4.790 -5.744 -15.327 1.00 88.44 100 LEU A CA 1
ATOM 732 C C . LEU A 1 100 ? 3.378 -6.250 -15.007 1.00 88.44 100 LEU A C 1
ATOM 734 O O . LEU A 1 100 ? 2.949 -7.302 -15.478 1.00 88.44 100 LEU A O 1
ATOM 738 N N . GLY A 1 101 ? 2.648 -5.472 -14.209 1.00 84.75 101 GLY A N 1
ATOM 739 C CA . GLY A 1 101 ? 1.273 -5.788 -13.825 1.00 84.75 101 GLY A CA 1
ATOM 740 C C . GLY A 1 101 ? 1.156 -6.784 -12.670 1.00 84.75 101 GLY A C 1
ATOM 741 O O . GLY A 1 101 ? 2.126 -7.075 -11.967 1.00 84.75 101 GLY A O 1
ATOM 742 N N . ALA A 1 102 ? -0.070 -7.258 -12.451 1.00 85.88 102 ALA A N 1
ATOM 743 C CA . ALA A 1 102 ? -0.396 -8.129 -11.333 1.00 85.88 102 ALA A CA 1
ATOM 744 C C . ALA A 1 102 ? 0.228 -9.520 -11.491 1.00 85.88 102 ALA A C 1
ATOM 746 O O . ALA A 1 102 ? 0.065 -10.184 -12.516 1.00 85.88 102 ALA A O 1
ATOM 747 N N . ARG A 1 103 ? 0.926 -9.981 -10.448 1.00 90.62 103 ARG A N 1
ATOM 748 C CA . ARG A 1 103 ? 1.523 -11.320 -10.405 1.00 90.62 103 ARG A CA 1
ATOM 749 C C . ARG A 1 103 ? 0.759 -12.221 -9.431 1.00 90.62 103 ARG A C 1
ATOM 751 O O . ARG A 1 103 ? 0.399 -11.772 -8.336 1.00 90.62 103 ARG A O 1
ATOM 758 N N . PRO A 1 104 ? 0.598 -13.518 -9.757 1.00 88.69 104 PRO A N 1
ATOM 759 C CA . PRO A 1 104 ? -0.048 -14.479 -8.864 1.00 88.69 104 PRO A CA 1
ATOM 760 C C . PRO A 1 104 ? 0.605 -14.549 -7.481 1.00 88.69 104 PRO A C 1
ATOM 762 O O . PRO A 1 104 ? -0.094 -14.538 -6.479 1.00 88.69 104 PRO A O 1
ATOM 765 N N . ALA A 1 105 ? 1.941 -14.523 -7.412 1.00 88.50 105 ALA A N 1
ATOM 766 C CA . ALA A 1 105 ? 2.673 -14.622 -6.147 1.00 88.50 105 ALA A CA 1
ATOM 767 C C . ALA A 1 105 ? 2.317 -13.504 -5.150 1.00 88.50 105 ALA A C 1
ATOM 769 O O . ALA A 1 105 ? 2.178 -13.763 -3.956 1.00 88.50 105 ALA A O 1
ATOM 770 N N . PHE A 1 106 ? 2.137 -12.268 -5.629 1.00 89.56 106 PHE A N 1
ATOM 771 C CA . PHE A 1 106 ? 1.730 -11.170 -4.756 1.00 89.56 106 PHE A CA 1
ATOM 772 C C . PHE A 1 106 ? 0.247 -11.253 -4.389 1.00 89.56 106 PHE A C 1
ATOM 774 O O . PHE A 1 106 ? -0.100 -10.995 -3.244 1.00 89.56 106 PHE A O 1
ATOM 781 N N . SER A 1 107 ? -0.614 -11.703 -5.307 1.00 90.56 107 SER A N 1
ATOM 782 C CA . SER A 1 107 ? -2.032 -11.969 -5.009 1.00 90.56 107 SER A CA 1
ATOM 783 C C . SER A 1 107 ? -2.193 -13.049 -3.924 1.00 90.56 107 SER A C 1
ATOM 785 O O . SER A 1 107 ? -2.964 -12.878 -2.980 1.00 90.56 107 SER A O 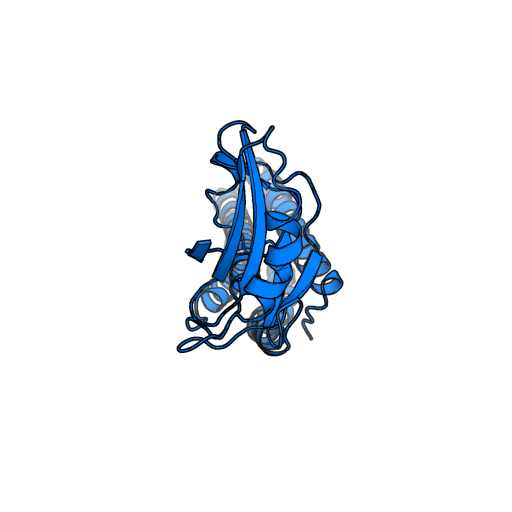1
ATOM 787 N N . THR A 1 108 ? -1.387 -14.117 -3.972 1.00 90.88 108 THR A N 1
ATOM 788 C CA . THR A 1 108 ? -1.312 -15.132 -2.908 1.00 90.88 108 THR A CA 1
ATOM 789 C C . THR A 1 108 ? -0.870 -14.528 -1.576 1.00 90.88 108 THR A C 1
ATOM 791 O O . THR A 1 108 ? -1.481 -14.817 -0.551 1.00 90.88 108 THR A O 1
ATOM 794 N N . HIS A 1 109 ? 0.153 -13.667 -1.573 1.00 91.88 109 HIS A N 1
ATOM 795 C CA . HIS A 1 109 ? 0.604 -12.975 -0.359 1.00 91.88 109 HIS A CA 1
ATOM 796 C C . HIS A 1 109 ? -0.498 -12.089 0.240 1.00 91.88 109 HIS A C 1
ATOM 798 O O . HIS A 1 109 ? -0.777 -12.177 1.434 1.00 91.88 109 HIS A O 1
ATOM 804 N N . LEU A 1 110 ? -1.185 -11.292 -0.585 1.00 92.62 110 LEU A N 1
ATOM 805 C CA . LEU A 1 110 ? -2.322 -10.480 -0.139 1.00 92.62 110 LEU A CA 1
ATOM 806 C C . LEU A 1 110 ? -3.428 -11.349 0.464 1.00 92.62 110 LEU A C 1
ATOM 808 O O . LEU A 1 110 ? -3.926 -11.044 1.544 1.00 92.62 110 LEU A O 1
ATOM 812 N N . THR A 1 111 ? -3.764 -12.455 -0.194 1.00 93.25 111 THR A N 1
ATOM 813 C CA . THR A 1 111 ? -4.767 -13.421 0.271 1.00 93.25 111 THR A CA 1
ATOM 814 C C . THR A 1 111 ? -4.414 -13.990 1.644 1.00 93.25 111 THR A C 1
ATOM 816 O O . THR A 1 111 ? -5.232 -13.943 2.562 1.00 93.25 111 THR A O 1
ATOM 819 N N . GLN A 1 112 ? -3.171 -14.444 1.828 1.00 93.25 112 GLN A N 1
ATOM 820 C CA . GLN A 1 112 ? -2.690 -15.020 3.089 1.00 93.25 112 GLN A CA 1
ATOM 821 C C . GLN A 1 112 ? -2.773 -14.054 4.277 1.00 93.25 112 GLN A C 1
ATOM 823 O O . GLN A 1 112 ? -2.898 -14.500 5.418 1.00 93.25 112 GLN A O 1
ATOM 828 N N . VAL A 1 113 ? -2.699 -12.745 4.027 1.00 94.75 113 VAL A N 1
ATOM 829 C CA . VAL A 1 113 ? -2.779 -11.720 5.075 1.00 94.75 113 VAL A CA 1
ATOM 830 C C . VAL A 1 113 ? -4.209 -11.221 5.280 1.00 94.75 113 VAL A C 1
ATOM 832 O O . VAL A 1 113 ? -4.659 -11.075 6.418 1.00 94.75 113 VAL A O 1
ATOM 835 N N . LEU A 1 114 ? -4.927 -10.933 4.194 1.00 95.69 114 LEU A N 1
ATOM 836 C CA . LEU A 1 114 ? -6.200 -10.215 4.245 1.00 95.69 114 LEU A CA 1
ATOM 837 C C . LEU A 1 114 ? -7.395 -11.132 4.510 1.00 95.69 114 LEU A C 1
ATOM 839 O O . LEU A 1 114 ? -8.297 -10.714 5.235 1.00 95.69 114 LEU A O 1
ATOM 843 N N . VAL A 1 115 ? -7.401 -12.372 4.007 1.00 96.19 115 VAL A N 1
ATOM 844 C CA . VAL A 1 115 ? -8.523 -13.303 4.236 1.00 96.19 115 VAL A CA 1
ATOM 845 C C . VAL A 1 115 ? -8.681 -13.640 5.727 1.00 96.19 115 VAL A C 1
ATOM 847 O O . VAL A 1 115 ? -9.764 -13.404 6.264 1.00 96.19 115 VAL A O 1
ATOM 850 N N . PRO A 1 116 ? -7.628 -14.039 6.473 1.00 96.75 116 PRO A N 1
ATOM 851 C CA . PRO A 1 116 ? -7.772 -14.328 7.905 1.00 96.75 116 PRO A CA 1
ATOM 852 C C . PRO A 1 116 ? -8.150 -13.111 8.760 1.00 96.75 116 PRO A C 1
ATOM 854 O O . PRO A 1 116 ? -8.667 -13.264 9.872 1.00 96.75 116 PRO A O 1
ATOM 857 N N . LEU A 1 117 ? -7.836 -11.895 8.294 1.00 97.25 117 LEU A N 1
ATOM 858 C CA . LEU A 1 117 ? -8.320 -10.665 8.913 1.00 97.25 117 LEU A CA 1
ATOM 859 C C . LEU A 1 117 ? -9.821 -10.512 8.652 1.00 97.25 117 LEU A C 1
ATOM 861 O O . LEU A 1 117 ? -10.576 -10.370 9.611 1.00 97.25 117 LEU A O 1
ATOM 865 N N . ALA A 1 118 ? -10.246 -10.588 7.388 1.00 96.44 118 ALA A N 1
ATOM 866 C CA . ALA A 1 118 ? -11.639 -10.442 6.977 1.00 96.44 118 ALA A CA 1
ATOM 867 C C . ALA A 1 118 ? -12.566 -11.444 7.682 1.00 96.44 118 ALA A C 1
ATOM 869 O O . ALA A 1 118 ? -13.619 -11.052 8.174 1.00 96.44 118 ALA A O 1
ATOM 870 N N . GLU A 1 119 ? -12.145 -12.700 7.835 1.00 97.25 119 GLU A N 1
ATOM 871 C CA . GLU A 1 119 ? -12.900 -13.732 8.561 1.00 97.25 119 GLU A CA 1
ATOM 872 C C . GLU A 1 119 ? -13.097 -13.408 10.052 1.00 97.25 119 GLU A C 1
ATOM 874 O O . GLU A 1 119 ? -14.095 -13.798 10.657 1.00 97.25 119 GLU A O 1
ATOM 879 N N . ARG A 1 120 ? -12.156 -12.683 10.672 1.00 97.06 120 ARG A N 1
ATOM 880 C CA . ARG A 1 120 ? -12.218 -12.321 12.097 1.00 97.06 120 ARG A CA 1
ATOM 881 C C . ARG A 1 120 ? -13.046 -11.072 12.377 1.00 97.06 120 ARG A C 1
ATOM 883 O O . ARG A 1 120 ? -13.570 -10.949 13.485 1.00 97.06 120 ARG A O 1
ATOM 890 N N . LEU A 1 121 ? -13.127 -10.139 11.428 1.00 97.19 121 LEU A N 1
ATOM 891 C CA . LEU A 1 121 ? -13.755 -8.833 11.646 1.00 97.19 121 LEU A CA 1
ATOM 892 C C . LEU A 1 121 ? -15.229 -8.921 12.081 1.00 97.19 121 LEU A C 1
ATOM 894 O O . LEU A 1 121 ? -15.543 -8.287 13.084 1.00 97.19 121 LEU A O 1
ATOM 898 N N . PRO A 1 122 ? -16.111 -9.752 11.481 1.00 97.88 122 PRO A N 1
ATOM 899 C CA . PRO A 1 122 ? -17.523 -9.799 11.870 1.00 97.88 122 PRO A CA 1
ATOM 900 C C . PRO A 1 122 ? -17.755 -10.079 13.361 1.00 97.88 122 PRO A C 1
ATOM 902 O O . PRO A 1 122 ? -18.589 -9.437 13.997 1.00 97.88 122 PRO A O 1
ATOM 905 N N . ALA A 1 123 ? -16.992 -11.007 13.946 1.00 97.50 123 ALA A N 1
ATOM 906 C CA . ALA A 1 123 ? -17.106 -11.336 15.366 1.00 97.50 123 ALA A CA 1
ATOM 907 C C . ALA A 1 123 ? -16.598 -10.198 16.268 1.00 97.50 123 ALA A C 1
ATOM 909 O O . ALA A 1 123 ? -17.195 -9.919 17.310 1.00 97.50 123 ALA A O 1
ATOM 910 N N . LEU A 1 124 ? -15.509 -9.532 15.870 1.00 97.56 124 LEU A N 1
ATOM 911 C CA . LEU A 1 124 ? -14.931 -8.410 16.614 1.00 97.56 124 LEU A CA 1
ATOM 912 C C . LEU A 1 124 ? -15.824 -7.164 16.544 1.00 97.56 124 LEU A C 1
ATOM 914 O O . LEU A 1 124 ? -16.047 -6.514 17.566 1.00 97.56 124 LEU A O 1
ATOM 918 N N . ASP A 1 125 ? -16.379 -6.874 15.368 1.00 94.81 125 ASP A N 1
ATOM 919 C CA . ASP A 1 125 ? -17.311 -5.769 15.147 1.00 94.81 125 ASP A CA 1
ATOM 920 C C . ASP A 1 125 ? -18.608 -5.989 15.926 1.00 94.81 125 ASP A C 1
ATOM 922 O O . ASP A 1 125 ? -19.080 -5.079 16.608 1.00 94.81 125 ASP A O 1
ATOM 926 N N . HIS A 1 126 ? -19.144 -7.215 15.916 1.00 96.69 126 HIS A N 1
ATOM 927 C CA . HIS A 1 126 ? -20.294 -7.568 16.743 1.00 96.69 126 HIS A CA 1
ATOM 928 C C . HIS A 1 126 ? -19.992 -7.378 18.236 1.00 96.69 126 HIS A C 1
ATOM 930 O O . HIS A 1 126 ? -20.778 -6.749 18.942 1.00 96.69 126 HIS A O 1
ATOM 936 N N . ALA A 1 127 ? -18.845 -7.867 18.727 1.00 96.19 127 ALA A N 1
ATOM 937 C CA . ALA A 1 127 ? -18.439 -7.700 20.125 1.00 96.19 127 ALA A CA 1
ATOM 938 C C . ALA A 1 127 ? -18.302 -6.222 20.529 1.00 96.19 127 ALA A C 1
ATOM 940 O O . ALA A 1 127 ? -18.673 -5.854 21.644 1.00 96.19 127 ALA A O 1
ATOM 941 N N . LEU A 1 128 ? -17.805 -5.369 19.627 1.00 95.75 128 LEU A N 1
ATOM 942 C CA . LEU A 1 128 ? -17.742 -3.924 19.837 1.00 95.75 128 LEU A CA 1
ATOM 943 C C . LEU A 1 128 ? -19.135 -3.283 19.848 1.00 95.75 128 LEU A C 1
ATOM 945 O O . LEU A 1 128 ? -19.402 -2.436 20.699 1.00 95.75 128 LEU A O 1
ATOM 949 N N . PHE A 1 129 ? -20.019 -3.697 18.940 1.00 94.69 129 PHE A N 1
ATOM 950 C CA . PHE A 1 129 ? -21.374 -3.165 18.816 1.00 94.69 129 PHE A CA 1
ATOM 951 C C . PHE A 1 129 ? -22.241 -3.464 20.045 1.00 94.69 129 PHE A C 1
ATOM 953 O O . PHE A 1 129 ? -22.931 -2.576 20.541 1.00 94.69 129 PHE A O 1
ATOM 960 N N . VAL A 1 130 ? -22.183 -4.691 20.574 1.00 96.56 130 VAL A N 1
ATOM 961 C CA . VAL A 1 130 ? -23.011 -5.109 21.721 1.00 96.56 130 VAL A CA 1
ATOM 962 C C . VAL A 1 130 ? -22.405 -4.758 23.084 1.00 96.56 130 VAL A C 1
ATOM 964 O O . VAL A 1 130 ? -23.007 -5.062 24.111 1.00 96.56 130 VAL A O 1
ATOM 967 N N . ALA A 1 131 ? -21.218 -4.144 23.130 1.00 96.81 131 ALA A N 1
ATOM 968 C CA . ALA A 1 131 ? -20.523 -3.821 24.372 1.00 96.81 131 ALA A CA 1
ATOM 969 C C . ALA A 1 131 ? -21.306 -2.778 25.210 1.00 96.81 131 ALA A C 1
ATOM 971 O O . ALA A 1 131 ? -21.349 -1.602 24.834 1.00 96.81 131 ALA A O 1
ATOM 972 N N . PRO A 1 132 ? -21.875 -3.154 26.378 1.00 92.69 132 PRO A N 1
ATOM 973 C CA . PRO A 1 132 ? -22.842 -2.310 27.092 1.00 92.69 132 PRO A CA 1
ATOM 974 C C . PRO A 1 132 ? -22.193 -1.201 27.925 1.00 92.69 132 PRO A C 1
ATOM 976 O O . PRO A 1 132 ? -22.853 -0.253 28.341 1.00 92.69 132 PRO A O 1
ATOM 979 N N . THR A 1 133 ? -20.896 -1.320 28.205 1.00 96.00 133 THR A N 1
ATOM 980 C CA . THR A 1 133 ? -20.154 -0.369 29.036 1.00 96.00 133 THR A CA 1
ATOM 981 C C . THR A 1 133 ? -18.978 0.230 28.281 1.00 96.00 133 THR A C 1
ATOM 983 O O . THR A 1 133 ? -18.379 -0.400 27.407 1.00 96.00 133 THR A O 1
ATOM 986 N N . SER A 1 134 ? -18.575 1.427 28.695 1.00 96.12 134 SER A N 1
ATOM 987 C CA . SER A 1 134 ? -17.367 2.097 28.210 1.00 96.12 134 SER A CA 1
ATOM 988 C C . SER A 1 134 ? -16.098 1.251 28.385 1.00 96.12 134 SER A C 1
ATOM 990 O O . SER A 1 134 ? -15.233 1.234 27.510 1.00 96.12 134 SER A O 1
ATOM 992 N N . ALA A 1 135 ? -16.009 0.477 29.472 1.00 96.38 135 ALA A N 1
ATOM 993 C CA . ALA A 1 135 ? -14.913 -0.462 29.696 1.00 96.38 135 ALA A CA 1
ATOM 994 C C . ALA A 1 135 ? -14.925 -1.612 28.674 1.00 96.38 135 ALA A C 1
ATOM 996 O O . ALA A 1 135 ? -13.901 -1.887 28.051 1.00 96.38 135 ALA A O 1
ATOM 997 N N . SER A 1 136 ? -16.083 -2.243 28.439 1.00 97.38 136 SER A N 1
ATOM 998 C CA . SER A 1 136 ? -16.212 -3.299 27.423 1.00 97.38 136 SER A CA 1
ATOM 999 C C . SER A 1 136 ? -15.967 -2.782 26.002 1.00 97.38 136 SER A C 1
ATOM 1001 O O . SER A 1 136 ? -15.318 -3.467 25.218 1.00 97.38 136 SER A O 1
ATOM 1003 N N . GLN A 1 137 ? -16.396 -1.555 25.685 1.00 97.50 137 GLN A N 1
ATOM 1004 C CA . GLN A 1 137 ? -16.128 -0.912 24.394 1.00 97.50 137 GLN A CA 1
ATOM 1005 C C . GLN A 1 137 ? -14.629 -0.679 24.192 1.00 97.50 137 GLN A C 1
ATOM 1007 O O . GLN A 1 137 ? -14.103 -0.951 23.116 1.00 97.50 137 GLN A O 1
ATOM 1012 N N . ALA A 1 138 ? -13.920 -0.227 25.233 1.00 98.44 138 ALA A N 1
ATOM 1013 C CA . ALA A 1 138 ? -12.473 -0.052 25.178 1.00 98.44 138 ALA A CA 1
ATOM 1014 C C . ALA A 1 138 ? -11.741 -1.378 24.920 1.00 98.44 138 ALA A C 1
ATOM 1016 O O . ALA A 1 138 ? -10.808 -1.423 24.120 1.00 98.44 138 ALA A O 1
ATOM 1017 N N . ILE A 1 139 ? -12.167 -2.461 25.576 1.00 98.25 139 ILE A N 1
ATOM 1018 C CA . ILE A 1 139 ? -11.591 -3.798 25.379 1.00 98.25 139 ILE A CA 1
ATOM 1019 C C . ILE A 1 139 ? -11.853 -4.293 23.953 1.00 98.25 139 ILE A C 1
ATOM 1021 O O . ILE A 1 139 ? -10.906 -4.683 23.271 1.00 98.25 139 ILE A O 1
ATOM 1025 N N . ALA A 1 140 ? -13.100 -4.232 23.482 1.00 98.38 140 ALA A N 1
ATOM 1026 C CA . ALA A 1 140 ? -13.468 -4.684 22.143 1.00 98.38 140 ALA A CA 1
ATOM 1027 C C . ALA A 1 140 ? -12.736 -3.889 21.046 1.00 98.38 140 ALA A C 1
ATOM 1029 O O . ALA A 1 140 ? -12.139 -4.480 20.149 1.00 98.38 140 ALA A O 1
ATOM 1030 N N . ALA A 1 141 ? -12.661 -2.559 21.165 1.00 98.50 141 ALA A N 1
ATOM 1031 C CA . ALA A 1 141 ? -11.932 -1.723 20.210 1.00 98.50 141 ALA A CA 1
ATOM 1032 C C . ALA A 1 141 ? -10.429 -2.068 20.156 1.00 98.50 141 ALA A C 1
ATOM 1034 O O . ALA A 1 141 ? -9.859 -2.150 19.069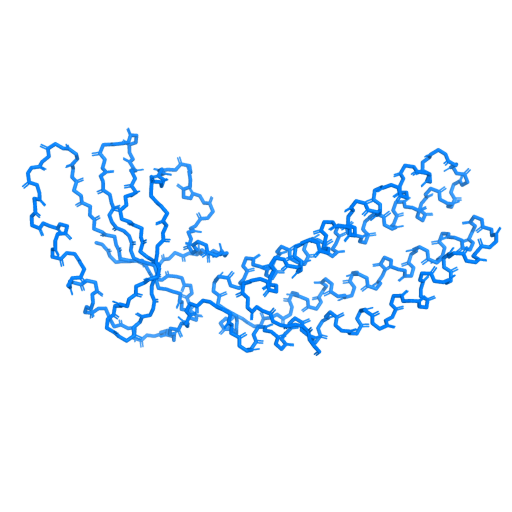 1.00 98.50 141 ALA A O 1
ATOM 1035 N N . ARG A 1 142 ? -9.788 -2.371 21.296 1.00 98.75 142 ARG A N 1
ATOM 1036 C CA . ARG A 1 142 ? -8.391 -2.857 21.311 1.00 98.75 142 ARG A CA 1
ATOM 1037 C C . ARG A 1 142 ? -8.227 -4.212 20.627 1.00 98.75 142 ARG A C 1
ATOM 1039 O O . ARG A 1 142 ? -7.191 -4.461 20.015 1.00 98.75 142 ARG A O 1
ATOM 1046 N N . GLN A 1 143 ? -9.213 -5.103 20.729 1.00 98.56 143 GLN A N 1
ATOM 1047 C CA . GLN A 1 143 ? -9.160 -6.398 20.045 1.00 98.56 143 GLN A CA 1
ATOM 1048 C C . GLN A 1 143 ? -9.210 -6.228 18.521 1.00 98.56 143 GLN A C 1
ATOM 1050 O O . GLN A 1 143 ? -8.440 -6.893 17.821 1.00 98.56 143 GLN A O 1
ATOM 1055 N N . VAL A 1 144 ? -10.039 -5.300 18.024 1.00 98.56 144 VAL A N 1
ATOM 1056 C CA . VAL A 1 144 ? -10.064 -4.919 16.602 1.00 98.56 144 VAL A CA 1
ATOM 1057 C C . VAL A 1 144 ? -8.717 -4.322 16.181 1.00 98.56 144 VAL A C 1
ATOM 1059 O O . VAL A 1 144 ? -8.107 -4.804 15.226 1.00 98.56 144 VAL A O 1
ATOM 1062 N N . ALA A 1 145 ? -8.187 -3.350 16.935 1.00 98.69 145 ALA A N 1
ATOM 1063 C CA . ALA A 1 145 ? -6.874 -2.748 16.672 1.00 98.69 145 ALA A CA 1
ATOM 1064 C C . ALA A 1 145 ? -5.760 -3.808 16.568 1.00 98.69 145 ALA A C 1
ATOM 1066 O O . ALA A 1 145 ? -4.995 -3.851 15.601 1.00 98.69 145 ALA A O 1
ATOM 1067 N N . ALA A 1 146 ? -5.726 -4.752 17.513 1.00 98.56 146 ALA A N 1
ATOM 1068 C CA . ALA A 1 146 ? -4.752 -5.836 17.519 1.00 98.56 146 ALA A CA 1
ATOM 1069 C C . ALA A 1 146 ? -4.867 -6.760 16.291 1.00 98.56 146 ALA A C 1
ATOM 1071 O O . ALA A 1 146 ? -3.852 -7.298 15.843 1.00 98.56 146 ALA A O 1
ATOM 1072 N N . ALA A 1 147 ? -6.069 -6.961 15.738 1.00 98.44 147 ALA A N 1
ATOM 1073 C CA . ALA A 1 147 ? -6.257 -7.732 14.509 1.00 98.44 147 ALA A CA 1
ATOM 1074 C C . ALA A 1 147 ? -5.619 -7.032 13.302 1.00 98.44 147 ALA A C 1
ATOM 1076 O O . ALA A 1 147 ? -4.831 -7.656 12.588 1.00 98.44 147 ALA A O 1
ATOM 1077 N N . TYR A 1 148 ? -5.857 -5.728 13.146 1.00 98.50 148 TYR A N 1
ATOM 1078 C CA . TYR A 1 148 ? -5.232 -4.923 12.096 1.00 98.50 148 TYR A CA 1
ATOM 1079 C C . TYR A 1 148 ? -3.705 -4.848 12.235 1.00 98.50 148 TYR A C 1
ATOM 1081 O O . TYR A 1 148 ? -2.995 -5.016 11.245 1.00 98.50 148 TYR A O 1
ATOM 1089 N N . VAL A 1 149 ? -3.167 -4.689 13.452 1.00 98.19 149 VAL A N 1
ATOM 1090 C CA . VAL A 1 149 ? -1.708 -4.717 13.691 1.00 98.19 149 VAL A CA 1
ATOM 1091 C C . VAL A 1 149 ? -1.088 -6.057 13.313 1.00 98.19 149 VAL A C 1
ATOM 1093 O O . VAL A 1 149 ? 0.015 -6.079 12.768 1.00 98.19 149 VAL A O 1
ATOM 1096 N N . ARG A 1 150 ? -1.757 -7.182 13.596 1.00 97.38 150 ARG A N 1
ATOM 1097 C CA . ARG A 1 150 ? -1.252 -8.504 13.192 1.00 97.38 150 ARG A CA 1
ATOM 1098 C C . ARG A 1 150 ? -1.151 -8.614 11.672 1.00 97.38 150 ARG A C 1
ATOM 1100 O O . ARG A 1 150 ? -0.087 -8.992 11.187 1.00 97.38 150 ARG A O 1
ATOM 1107 N N . ALA A 1 151 ? -2.193 -8.211 10.947 1.00 97.12 151 ALA A N 1
ATOM 1108 C CA . ALA A 1 151 ? -2.170 -8.185 9.486 1.00 97.12 151 ALA A CA 1
ATOM 1109 C C . ALA A 1 151 ? -1.069 -7.248 8.954 1.00 97.12 151 ALA A C 1
ATOM 1111 O O . ALA A 1 151 ? -0.255 -7.647 8.124 1.00 97.12 151 ALA A O 1
ATOM 1112 N N . ALA A 1 152 ? -0.949 -6.035 9.507 1.00 96.50 152 ALA A N 1
ATOM 1113 C CA . ALA A 1 152 ? 0.095 -5.083 9.125 1.00 96.50 152 ALA A CA 1
ATOM 1114 C C . ALA A 1 152 ? 1.509 -5.660 9.323 1.00 96.50 152 ALA A C 1
ATOM 1116 O O . ALA A 1 152 ? 2.379 -5.511 8.467 1.00 96.50 152 ALA A O 1
ATOM 1117 N N . LYS A 1 153 ? 1.751 -6.374 10.428 1.00 95.25 153 LYS A N 1
ATOM 1118 C CA . LYS A 1 153 ? 3.037 -7.040 10.679 1.00 95.25 153 LYS A CA 1
ATOM 1119 C C . LYS A 1 153 ? 3.314 -8.162 9.680 1.00 95.25 153 LYS A C 1
ATOM 1121 O O . LYS A 1 153 ? 4.451 -8.288 9.236 1.00 95.25 153 LYS A O 1
ATOM 1126 N N . GLN A 1 154 ? 2.313 -8.934 9.270 1.00 93.75 154 GLN A N 1
ATOM 1127 C CA . GLN A 1 154 ? 2.500 -9.973 8.250 1.00 93.75 154 GLN A CA 1
ATOM 1128 C C . GLN A 1 154 ? 2.889 -9.383 6.887 1.00 93.75 154 GLN A C 1
ATOM 1130 O O . GLN A 1 154 ? 3.716 -9.965 6.188 1.00 93.75 154 GLN A O 1
ATOM 1135 N N . MET A 1 155 ? 2.428 -8.170 6.562 1.00 91.31 155 MET A N 1
ATOM 1136 C CA . MET A 1 155 ? 2.883 -7.450 5.363 1.00 91.31 155 MET A CA 1
ATOM 1137 C C . MET A 1 155 ? 4.384 -7.109 5.387 1.00 91.31 155 MET A C 1
ATOM 1139 O O . MET A 1 155 ? 4.973 -6.864 4.338 1.00 91.31 155 MET A O 1
ATOM 1143 N N . THR A 1 156 ? 5.042 -7.089 6.553 1.00 82.94 156 THR A N 1
ATOM 1144 C CA . THR A 1 156 ? 6.494 -6.824 6.648 1.00 82.94 156 THR A CA 1
ATOM 1145 C C . THR A 1 156 ? 7.368 -8.050 6.388 1.00 82.94 156 THR A C 1
ATOM 1147 O O . THR A 1 156 ? 8.569 -7.903 6.178 1.00 82.94 156 THR A O 1
ATOM 1150 N N . ALA A 1 157 ? 6.784 -9.249 6.367 1.00 71.44 157 ALA A N 1
ATOM 1151 C CA . ALA A 1 157 ? 7.509 -10.516 6.343 1.00 71.44 157 ALA A CA 1
ATOM 1152 C C . ALA A 1 157 ? 7.819 -11.029 4.923 1.00 71.44 157 ALA A C 1
ATOM 1154 O O . ALA A 1 157 ? 7.850 -12.236 4.696 1.00 71.44 157 ALA A O 1
ATOM 1155 N N . VAL A 1 158 ? 8.035 -10.135 3.954 1.00 72.38 158 VAL A N 1
ATOM 1156 C CA . VAL A 1 158 ? 8.276 -10.536 2.562 1.00 72.38 158 VAL A CA 1
ATOM 1157 C C . VAL A 1 158 ? 9.778 -10.562 2.267 1.00 72.38 158 VAL A C 1
ATOM 1159 O O . VAL A 1 158 ? 10.427 -9.516 2.364 1.00 72.38 158 VAL A O 1
ATOM 1162 N N . PRO A 1 159 ? 10.357 -11.716 1.879 1.00 70.44 159 PRO A N 1
ATOM 1163 C CA . PRO A 1 159 ? 11.763 -11.789 1.505 1.00 70.44 159 PRO A CA 1
ATOM 1164 C C . PRO A 1 159 ? 12.104 -10.847 0.345 1.00 70.44 159 PRO A C 1
ATOM 1166 O O . PRO A 1 159 ? 11.328 -10.683 -0.603 1.00 70.44 159 PRO A O 1
ATOM 1169 N N . PHE A 1 160 ? 13.300 -10.259 0.388 1.00 65.62 160 PHE A N 1
ATOM 1170 C CA . PHE A 1 160 ? 13.803 -9.437 -0.710 1.00 65.62 160 PHE A CA 1
ATOM 1171 C C . PHE A 1 160 ? 13.823 -10.242 -2.018 1.00 65.62 160 PHE A C 1
ATOM 1173 O O . PHE A 1 160 ? 14.303 -11.375 -2.056 1.00 65.62 160 PHE A O 1
ATOM 1180 N N . GLY A 1 161 ? 13.275 -9.668 -3.091 1.00 72.06 161 GLY A N 1
ATOM 1181 C CA . GLY A 1 161 ? 13.168 -10.336 -4.389 1.00 72.06 161 GLY A CA 1
ATOM 1182 C C . GLY A 1 161 ? 12.030 -11.360 -4.510 1.00 72.06 161 GLY A C 1
ATOM 1183 O O . GLY A 1 161 ? 11.914 -11.983 -5.564 1.00 72.06 161 GLY A O 1
ATOM 1184 N N . ALA A 1 162 ? 11.173 -11.531 -3.494 1.00 81.44 162 ALA A N 1
ATOM 1185 C CA . ALA A 1 162 ? 9.919 -12.282 -3.636 1.00 81.44 162 ALA A CA 1
ATOM 1186 C C . ALA A 1 162 ? 8.814 -11.429 -4.285 1.00 81.44 162 ALA A C 1
ATOM 1188 O O . ALA A 1 162 ? 8.042 -11.923 -5.110 1.00 81.44 162 ALA A O 1
ATOM 1189 N N . ILE A 1 163 ? 8.792 -10.134 -3.962 1.00 86.69 163 ILE A N 1
ATOM 1190 C CA . ILE A 1 163 ? 7.920 -9.126 -4.571 1.00 86.69 163 ILE A CA 1
ATOM 1191 C C . ILE A 1 163 ? 8.704 -8.228 -5.517 1.00 86.69 163 ILE A C 1
ATOM 1193 O O . ILE A 1 163 ? 9.884 -7.938 -5.298 1.00 86.69 163 ILE A O 1
ATOM 1197 N N . SER A 1 164 ? 8.036 -7.787 -6.577 1.00 88.94 164 SER A N 1
ATOM 1198 C CA . SER A 1 164 ? 8.602 -6.817 -7.497 1.00 88.94 164 SER A CA 1
ATOM 1199 C C . SER A 1 164 ? 8.754 -5.449 -6.824 1.00 88.94 164 SER A C 1
ATOM 1201 O O . SER A 1 164 ? 8.019 -5.128 -5.886 1.00 88.94 164 SER A O 1
ATOM 1203 N N . PRO A 1 165 ? 9.668 -4.591 -7.304 1.00 87.75 165 PRO A N 1
ATOM 1204 C CA . PRO A 1 165 ? 9.740 -3.206 -6.847 1.00 87.75 165 PRO A CA 1
ATOM 1205 C C . PRO A 1 165 ? 8.394 -2.455 -6.949 1.00 87.75 165 PRO A C 1
ATOM 1207 O O . PRO A 1 165 ? 8.053 -1.675 -6.056 1.00 87.75 165 PRO A O 1
ATOM 1210 N N . ALA A 1 166 ? 7.582 -2.741 -7.977 1.00 84.25 166 ALA A N 1
ATOM 1211 C CA . ALA A 1 166 ? 6.241 -2.167 -8.113 1.00 84.25 166 ALA A CA 1
ATOM 1212 C C . ALA A 1 166 ? 5.310 -2.604 -6.971 1.00 84.25 166 ALA A C 1
ATOM 1214 O O . ALA A 1 166 ? 4.668 -1.773 -6.327 1.00 84.25 166 ALA A O 1
ATOM 1215 N N . GLU A 1 167 ? 5.303 -3.904 -6.680 1.00 88.75 167 GLU A N 1
ATOM 1216 C CA . GLU A 1 167 ? 4.529 -4.516 -5.595 1.00 88.75 167 GLU A CA 1
ATOM 1217 C C . GLU A 1 167 ? 5.016 -4.060 -4.215 1.00 88.75 167 GLU A C 1
ATOM 1219 O O . GLU A 1 167 ? 4.211 -3.899 -3.306 1.00 88.75 167 GLU A O 1
ATOM 1224 N N . GLY A 1 168 ? 6.311 -3.776 -4.051 1.00 86.50 168 GLY A N 1
ATOM 1225 C CA . GLY A 1 168 ? 6.882 -3.270 -2.801 1.00 86.50 168 GLY A CA 1
ATOM 1226 C C . GLY A 1 168 ? 6.230 -1.973 -2.320 1.00 86.50 168 GLY A C 1
ATOM 1227 O O . GLY A 1 168 ? 5.914 -1.849 -1.137 1.00 86.50 168 GLY A O 1
ATOM 1228 N N . GLY A 1 169 ? 5.957 -1.038 -3.235 1.00 81.38 169 GLY A N 1
ATOM 1229 C CA . GLY A 1 169 ? 5.240 0.194 -2.893 1.00 81.38 169 GLY A CA 1
ATOM 1230 C C . GLY A 1 169 ? 3.793 -0.075 -2.476 1.00 81.38 169 GLY A C 1
ATOM 1231 O O . GLY A 1 169 ? 3.331 0.464 -1.475 1.00 81.38 169 GLY A O 1
ATOM 1232 N N . ILE A 1 170 ? 3.105 -0.973 -3.187 1.00 87.12 170 ILE A N 1
ATOM 1233 C CA . ILE A 1 170 ? 1.741 -1.402 -2.844 1.00 87.12 170 ILE A CA 1
ATOM 1234 C C . ILE A 1 170 ? 1.712 -2.070 -1.460 1.00 87.12 170 ILE A C 1
ATOM 1236 O O . ILE A 1 170 ? 0.883 -1.728 -0.621 1.00 87.12 170 ILE A O 1
ATOM 1240 N N . ASN A 1 171 ? 2.648 -2.979 -1.189 1.00 89.94 171 ASN A N 1
ATOM 1241 C CA . ASN A 1 171 ? 2.764 -3.693 0.079 1.00 89.94 171 ASN A CA 1
ATOM 1242 C C . ASN A 1 171 ? 2.946 -2.731 1.265 1.00 89.94 171 ASN A C 1
ATOM 1244 O O . ASN A 1 171 ? 2.309 -2.899 2.304 1.00 89.94 171 ASN A O 1
ATOM 1248 N N . VAL A 1 172 ? 3.779 -1.699 1.094 1.00 87.88 172 VAL A N 1
ATOM 1249 C CA . VAL A 1 172 ? 3.977 -0.636 2.090 1.00 87.88 172 VAL A CA 1
ATOM 1250 C C . VAL A 1 172 ? 2.702 0.182 2.300 1.00 87.88 172 VAL A C 1
ATOM 1252 O O . VAL A 1 172 ? 2.312 0.393 3.445 1.00 87.88 172 VAL A O 1
ATOM 1255 N N . LEU A 1 173 ? 2.014 0.583 1.228 1.00 88.19 173 LEU A N 1
ATOM 1256 C CA . LEU A 1 173 ? 0.768 1.351 1.326 1.00 88.19 173 LEU A CA 1
ATOM 1257 C C . LEU A 1 173 ? -0.329 0.588 2.083 1.00 88.19 173 LEU A C 1
ATOM 1259 O O . LEU A 1 173 ? -0.974 1.154 2.967 1.00 88.19 173 LEU A O 1
ATOM 1263 N N . ILE A 1 174 ? -0.515 -0.704 1.793 1.00 92.69 174 ILE A N 1
ATOM 1264 C CA . ILE A 1 174 ? -1.492 -1.543 2.505 1.00 92.69 174 ILE A CA 1
ATOM 1265 C C . ILE A 1 174 ? -1.085 -1.705 3.971 1.00 92.69 174 ILE A C 1
ATOM 1267 O O . ILE A 1 174 ? -1.914 -1.519 4.859 1.00 92.69 174 ILE A O 1
ATOM 1271 N N . ARG A 1 175 ? 0.193 -2.007 4.245 1.00 94.50 175 ARG A N 1
ATOM 1272 C CA . ARG A 1 175 ? 0.729 -2.100 5.613 1.00 94.50 175 ARG A CA 1
ATOM 1273 C C . ARG A 1 175 ? 0.420 -0.837 6.417 1.00 94.50 175 ARG A C 1
ATOM 1275 O O . ARG A 1 175 ? -0.076 -0.928 7.540 1.00 94.50 175 ARG A O 1
ATOM 1282 N N . ASP A 1 176 ? 0.717 0.327 5.853 1.00 93.81 176 ASP A N 1
ATOM 1283 C CA . ASP A 1 176 ? 0.552 1.609 6.534 1.00 93.81 176 ASP A CA 1
ATOM 1284 C C . ASP A 1 176 ? -0.931 1.951 6.728 1.00 93.81 176 ASP A C 1
ATOM 1286 O O . ASP A 1 176 ? -1.305 2.458 7.787 1.00 93.81 176 ASP A O 1
ATOM 1290 N N . SER A 1 177 ? -1.791 1.575 5.776 1.00 96.00 177 SER A N 1
ATOM 1291 C CA . SER A 1 177 ? -3.250 1.694 5.899 1.00 96.00 177 SER A CA 1
ATOM 1292 C C . SER A 1 177 ? -3.802 0.807 7.021 1.00 96.00 177 SER A C 1
ATOM 1294 O O . SER A 1 177 ? -4.570 1.280 7.856 1.00 96.00 177 SER A O 1
ATOM 1296 N N . LEU A 1 178 ? -3.351 -0.450 7.127 1.00 98.00 178 LEU A N 1
ATOM 1297 C CA . LEU A 1 178 ? -3.712 -1.354 8.228 1.00 98.00 178 LEU A CA 1
ATOM 1298 C C . LEU A 1 178 ? -3.272 -0.784 9.592 1.00 98.00 178 LEU A C 1
ATOM 1300 O O . LEU A 1 178 ? -4.045 -0.800 10.553 1.00 98.00 178 LEU A O 1
ATOM 1304 N N . PHE A 1 179 ? -2.064 -0.213 9.686 1.00 97.94 179 PHE A N 1
ATOM 1305 C CA . PHE A 1 179 ? -1.633 0.510 10.890 1.00 97.94 179 PHE A CA 1
ATOM 1306 C C . PHE A 1 179 ? -2.476 1.764 11.160 1.00 97.94 179 PHE A C 1
ATOM 1308 O O . PHE A 1 179 ? -2.755 2.079 12.319 1.00 97.94 179 PHE A O 1
ATOM 1315 N N . GLY A 1 180 ? -2.893 2.484 10.118 1.00 97.69 180 GLY A N 1
ATOM 1316 C CA . GLY A 1 180 ? -3.823 3.609 10.207 1.00 97.69 180 GLY A CA 1
ATOM 1317 C C . GLY A 1 180 ? -5.140 3.213 10.872 1.00 97.69 180 GLY A C 1
ATOM 1318 O O . GLY A 1 180 ? -5.525 3.825 11.870 1.00 97.69 180 GLY A O 1
ATOM 1319 N N . VAL A 1 181 ? -5.766 2.134 10.394 1.00 98.62 181 VAL A N 1
ATOM 1320 C CA . VAL A 1 181 ? -7.015 1.605 10.964 1.00 98.62 181 VAL A CA 1
ATOM 1321 C C . VAL A 1 181 ? -6.825 1.181 12.422 1.00 98.62 181 VAL A C 1
ATOM 1323 O O . VAL A 1 181 ? -7.625 1.562 13.277 1.00 98.62 181 VAL A O 1
ATOM 1326 N N . SER A 1 182 ? -5.733 0.480 12.749 1.00 98.62 182 SER A N 1
ATOM 1327 C CA . SER A 1 182 ? -5.436 0.121 14.144 1.00 98.62 182 SER A CA 1
ATOM 1328 C C . SER A 1 182 ? -5.367 1.340 15.060 1.00 98.62 182 SER A C 1
ATOM 1330 O O . SER A 1 182 ? -5.986 1.340 16.120 1.00 98.62 182 SER A O 1
ATOM 1332 N N . ARG A 1 183 ? -4.644 2.395 14.660 1.00 98.69 183 ARG A N 1
ATOM 1333 C CA . ARG A 1 183 ? -4.513 3.615 15.475 1.00 98.69 183 ARG A CA 1
ATOM 1334 C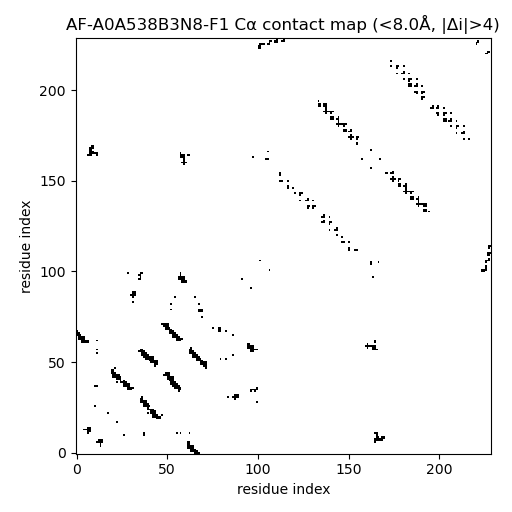 C . ARG A 1 183 ? -5.856 4.316 15.688 1.00 98.69 183 ARG A C 1
ATOM 1336 O O . ARG A 1 183 ? -6.080 4.899 16.752 1.00 98.69 183 ARG A O 1
ATOM 1343 N N . ALA A 1 184 ? -6.757 4.255 14.708 1.00 98.62 184 ALA A N 1
ATOM 1344 C CA . ALA A 1 184 ? -8.106 4.792 14.851 1.00 98.62 184 ALA A CA 1
ATOM 1345 C C . ALA A 1 184 ? -8.908 4.014 15.911 1.00 98.62 184 ALA A C 1
ATOM 1347 O O . ALA A 1 184 ? -9.525 4.627 16.786 1.00 98.62 184 ALA A O 1
ATOM 1348 N N . PHE A 1 185 ? -8.828 2.679 15.908 1.00 98.75 185 PHE A N 1
ATOM 1349 C CA . PHE A 1 185 ? -9.447 1.847 16.945 1.00 98.75 185 PHE A CA 1
ATOM 1350 C C . PHE A 1 185 ? -8.799 2.022 18.326 1.00 98.75 185 PHE A C 1
ATOM 1352 O O . PHE A 1 185 ? -9.516 2.070 19.324 1.00 98.75 185 PHE A O 1
ATOM 1359 N N . ASP A 1 186 ? -7.480 2.207 18.412 1.00 98.75 186 ASP A N 1
ATOM 1360 C CA . ASP A 1 186 ? -6.811 2.539 19.678 1.00 98.75 186 ASP A CA 1
ATOM 1361 C C . ASP A 1 186 ? -7.287 3.889 20.236 1.00 98.75 186 ASP A C 1
ATOM 1363 O O . ASP A 1 186 ? -7.528 4.027 21.439 1.00 98.75 186 ASP A O 1
ATOM 1367 N N . SER A 1 187 ? -7.496 4.878 19.362 1.00 98.69 187 SER A N 1
ATOM 1368 C CA . SER A 1 187 ? -8.053 6.184 19.739 1.00 98.69 187 SER A CA 1
ATOM 1369 C C . SER A 1 187 ? -9.490 6.055 20.253 1.00 98.69 187 SER A C 1
ATOM 1371 O O . SER A 1 187 ? -9.838 6.650 21.277 1.00 98.69 187 SER A O 1
ATOM 1373 N N . LEU A 1 188 ? -10.307 5.229 19.588 1.00 98.56 188 LEU A N 1
ATOM 1374 C CA . LEU A 1 188 ? -11.668 4.902 20.017 1.00 98.56 188 LEU A CA 1
ATOM 1375 C C . LEU A 1 188 ? -11.664 4.224 21.393 1.00 98.56 188 LEU A C 1
ATOM 1377 O O . LEU A 1 188 ? -12.411 4.622 22.289 1.00 98.56 188 LEU A O 1
ATOM 1381 N N . ALA A 1 189 ? -10.769 3.254 21.590 1.00 98.69 189 ALA A N 1
ATOM 1382 C CA . ALA A 1 189 ? -10.610 2.551 22.854 1.00 98.69 189 ALA A CA 1
ATOM 1383 C C . ALA A 1 189 ? -10.177 3.482 23.994 1.00 98.69 189 ALA A C 1
ATOM 1385 O O . ALA A 1 189 ? -10.682 3.376 25.113 1.00 98.69 189 ALA A O 1
ATOM 1386 N N . ALA A 1 190 ? -9.253 4.407 23.724 1.00 98.62 190 ALA A N 1
ATOM 1387 C CA . ALA A 1 190 ? -8.793 5.384 24.702 1.00 98.62 190 ALA A CA 1
ATOM 1388 C C . ALA A 1 190 ? -9.913 6.354 25.110 1.00 98.62 190 ALA A C 1
ATOM 1390 O O . ALA A 1 190 ? -10.066 6.647 26.296 1.00 98.62 190 ALA A O 1
ATOM 1391 N N . ALA A 1 191 ? -10.715 6.828 24.153 1.00 98.44 191 ALA A N 1
ATOM 1392 C CA . ALA A 1 191 ? -11.868 7.679 24.439 1.00 98.44 191 ALA A CA 1
ATOM 1393 C C . ALA A 1 191 ? -12.936 6.943 25.265 1.00 98.44 191 ALA A C 1
ATOM 1395 O O . ALA A 1 191 ? -13.431 7.488 26.254 1.00 98.44 191 ALA A O 1
ATOM 1396 N N . ALA A 1 192 ? -13.223 5.682 24.918 1.00 98.06 192 ALA A N 1
ATOM 1397 C CA . ALA A 1 192 ? -14.128 4.827 25.681 1.00 98.06 192 ALA A CA 1
ATOM 1398 C C . ALA A 1 192 ? -13.644 4.658 27.128 1.00 98.06 192 ALA A C 1
ATOM 1400 O O . ALA A 1 192 ? -14.394 4.918 28.064 1.00 98.06 192 ALA A O 1
ATOM 1401 N N . ALA A 1 193 ? -12.364 4.328 27.332 1.00 98.12 193 ALA A N 1
ATOM 1402 C CA . ALA A 1 193 ? -11.791 4.145 28.665 1.00 98.12 193 ALA A CA 1
ATOM 1403 C C . ALA A 1 193 ? -11.909 5.400 29.552 1.00 98.12 193 ALA A C 1
ATOM 1405 O O . ALA A 1 193 ? -12.152 5.281 30.752 1.00 98.12 193 ALA A O 1
ATOM 1406 N N . ARG A 1 194 ? -11.792 6.599 28.964 1.00 97.88 194 ARG A N 1
ATOM 1407 C CA . ARG A 1 194 ? -11.966 7.881 29.671 1.00 97.88 194 ARG A CA 1
ATOM 1408 C C . ARG A 1 194 ? -13.424 8.317 29.835 1.00 97.88 194 ARG A C 1
ATOM 1410 O O . ARG A 1 194 ? -13.667 9.340 30.464 1.00 97.88 194 ARG A O 1
ATOM 1417 N N . ARG A 1 195 ? -14.387 7.567 29.284 1.00 97.69 195 ARG A N 1
ATOM 1418 C CA . ARG A 1 195 ? -15.817 7.934 29.228 1.00 97.69 195 ARG A CA 1
ATOM 1419 C C . ARG A 1 195 ? -16.056 9.282 28.534 1.00 97.69 195 ARG A C 1
ATOM 1421 O O . ARG A 1 195 ? -16.999 10.000 28.853 1.00 97.69 195 ARG A O 1
ATOM 1428 N N . ASP A 1 196 ? -15.203 9.611 27.571 1.00 98.06 196 ASP A N 1
ATOM 1429 C CA . ASP A 1 196 ? -15.247 10.868 26.830 1.00 98.06 196 ASP A CA 1
ATOM 1430 C C . ASP A 1 196 ? -16.106 10.698 25.573 1.00 98.06 196 ASP A C 1
ATOM 1432 O O . ASP A 1 196 ? -15.644 10.236 24.527 1.00 98.06 196 ASP A O 1
ATOM 1436 N N . ALA A 1 197 ? -17.389 11.047 25.683 1.00 95.38 197 ALA A N 1
ATOM 1437 C CA . ALA A 1 197 ? -18.356 10.850 24.607 1.00 95.38 197 ALA A CA 1
ATOM 1438 C C . ALA A 1 197 ? -18.044 11.683 23.350 1.00 95.38 197 ALA A C 1
ATOM 1440 O O . ALA A 1 197 ? -18.340 11.248 22.235 1.00 95.38 197 ALA A O 1
ATOM 1441 N N . ALA A 1 198 ? -17.456 12.874 23.508 1.00 97.62 198 ALA A N 1
ATOM 1442 C CA . ALA A 1 198 ? -17.101 13.730 22.381 1.00 97.62 198 ALA A CA 1
ATOM 1443 C C . ALA A 1 198 ? -15.901 13.151 21.620 1.00 97.62 198 ALA A C 1
ATOM 1445 O O . ALA A 1 198 ? -15.986 12.957 20.404 1.00 97.62 198 ALA A O 1
ATOM 1446 N N . ALA A 1 199 ? -14.833 12.781 22.336 1.00 97.88 199 ALA A N 1
ATOM 1447 C CA . ALA A 1 199 ? -13.682 12.122 21.729 1.00 97.88 199 ALA A CA 1
ATOM 1448 C C . ALA A 1 199 ? -14.052 10.761 21.125 1.00 97.88 199 ALA A C 1
ATOM 1450 O O . ALA A 1 199 ? -13.527 10.406 20.072 1.00 97.88 199 ALA A O 1
ATOM 1451 N N . TYR A 1 200 ? -14.983 10.020 21.737 1.00 97.19 200 TYR A N 1
ATOM 1452 C CA . TYR A 1 200 ? -15.445 8.735 21.211 1.00 97.19 200 TYR A CA 1
ATOM 1453 C C . TYR A 1 200 ? -16.145 8.908 19.861 1.00 97.19 200 TYR A C 1
ATOM 1455 O O . TYR A 1 200 ? -15.797 8.227 18.900 1.00 97.19 200 TYR A O 1
ATOM 1463 N N . ARG A 1 201 ? -17.079 9.865 19.744 1.00 97.31 201 ARG A N 1
ATOM 1464 C CA . ARG A 1 201 ? -17.750 10.166 18.465 1.00 97.31 201 ARG A CA 1
ATOM 1465 C C . ARG A 1 201 ? -16.767 10.622 17.387 1.00 97.31 201 ARG A C 1
ATOM 1467 O O . ARG A 1 201 ? -16.888 10.208 16.236 1.00 97.31 201 ARG A O 1
ATOM 1474 N N . HIS A 1 202 ? -15.787 11.447 17.753 1.00 97.81 202 HIS A N 1
ATOM 1475 C CA . HIS A 1 202 ? -14.734 11.868 16.832 1.00 97.81 202 HIS A CA 1
ATOM 1476 C C . HIS A 1 202 ? -13.890 10.674 16.357 1.00 97.81 202 HIS A C 1
ATOM 1478 O O . HIS A 1 202 ? -13.726 10.470 15.154 1.00 97.81 202 HIS A O 1
ATOM 1484 N N . ALA A 1 203 ? -13.422 9.833 17.283 1.00 98.31 203 ALA A N 1
ATOM 1485 C CA . ALA A 1 203 ? -12.651 8.637 16.960 1.00 98.31 203 ALA A CA 1
ATOM 1486 C C . ALA A 1 203 ? -13.451 7.635 16.112 1.00 98.31 203 ALA A C 1
ATOM 1488 O O . ALA A 1 203 ? -12.900 7.060 15.180 1.00 98.31 203 ALA A O 1
ATOM 1489 N N . ALA A 1 204 ? -14.755 7.476 16.361 1.00 97.50 204 ALA A N 1
ATOM 1490 C CA . ALA A 1 204 ? -15.628 6.616 15.562 1.00 97.50 204 ALA A CA 1
ATOM 1491 C C . ALA A 1 204 ? -15.750 7.102 14.107 1.00 97.50 204 ALA A C 1
ATOM 1493 O O . ALA A 1 204 ? -15.810 6.299 13.178 1.00 97.50 204 ALA A O 1
ATOM 1494 N N . THR A 1 205 ? -15.755 8.418 13.881 1.00 98.00 205 THR A N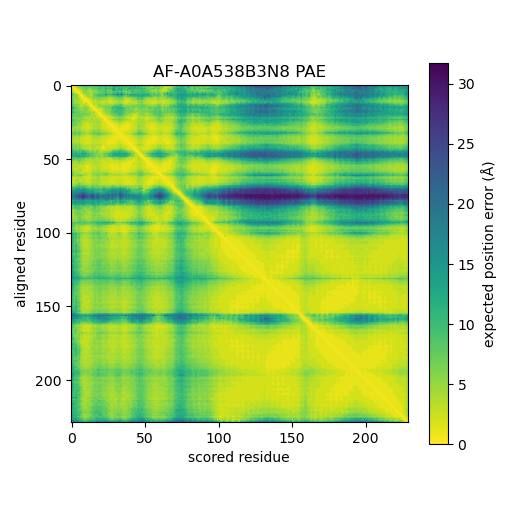 1
ATOM 1495 C CA . THR A 1 205 ? -15.651 8.982 12.526 1.00 98.00 205 THR A CA 1
ATOM 1496 C C . THR A 1 205 ? -14.286 8.687 11.910 1.00 98.00 205 THR A C 1
ATOM 1498 O O . THR A 1 205 ? -14.241 8.216 10.779 1.00 98.00 205 THR A O 1
ATOM 1501 N N . GLY A 1 206 ? -13.196 8.855 12.665 1.00 97.94 206 GLY A N 1
ATOM 1502 C CA . GLY A 1 206 ? -11.849 8.498 12.207 1.00 97.94 206 GLY A CA 1
ATOM 1503 C C . GLY A 1 206 ? -11.706 7.023 11.810 1.00 97.94 206 GLY A C 1
ATOM 1504 O O . GLY A 1 206 ? -11.094 6.726 10.789 1.00 97.94 206 GLY A O 1
ATOM 1505 N N . VAL A 1 207 ? -12.324 6.103 12.561 1.00 98.31 207 VAL A N 1
ATOM 1506 C CA . VAL A 1 207 ? -12.384 4.671 12.216 1.00 98.31 207 VAL A CA 1
ATOM 1507 C C . VAL A 1 207 ? -13.088 4.461 10.877 1.00 98.31 207 VAL A C 1
ATOM 1509 O O . VAL A 1 207 ? -12.536 3.794 10.006 1.00 98.31 207 VAL A O 1
ATOM 1512 N N . ARG A 1 208 ? -14.275 5.053 10.683 1.00 97.88 208 ARG A N 1
ATOM 1513 C CA . ARG A 1 208 ? -15.024 4.928 9.420 1.00 97.88 208 ARG A CA 1
ATOM 1514 C C . ARG A 1 208 ? -14.221 5.447 8.228 1.00 97.88 208 ARG A C 1
ATOM 1516 O O . ARG A 1 208 ? -14.182 4.776 7.202 1.00 97.88 208 ARG A O 1
ATOM 1523 N N . THR A 1 209 ? -13.551 6.590 8.380 1.00 97.56 209 THR A N 1
ATOM 1524 C CA . THR A 1 209 ? -12.666 7.142 7.346 1.00 97.56 209 THR A CA 1
ATOM 1525 C C . THR A 1 209 ? -11.525 6.180 7.023 1.00 97.56 209 THR A C 1
ATOM 1527 O O . THR A 1 209 ? -11.381 5.786 5.871 1.00 97.56 209 THR A O 1
ATOM 1530 N N . ALA A 1 210 ? -10.774 5.722 8.029 1.00 97.25 210 ALA A N 1
ATOM 1531 C CA . ALA A 1 210 ? -9.624 4.843 7.813 1.00 97.25 210 ALA A CA 1
ATOM 1532 C C . ALA A 1 210 ? -10.016 3.495 7.175 1.00 97.25 210 ALA A C 1
ATOM 1534 O O . ALA A 1 210 ? -9.319 2.995 6.292 1.00 97.25 210 ALA A O 1
ATOM 1535 N N . VAL A 1 211 ? -11.143 2.904 7.592 1.00 97.25 211 VAL A N 1
ATOM 1536 C CA . VAL A 1 211 ? -11.667 1.661 6.997 1.00 97.25 211 VAL A CA 1
ATOM 1537 C C . VAL A 1 211 ? -12.095 1.890 5.545 1.00 97.25 211 VAL A C 1
ATOM 1539 O O . VAL A 1 211 ? -11.781 1.068 4.686 1.00 97.25 211 VAL A O 1
ATOM 1542 N N . SER A 1 212 ? -12.756 3.013 5.249 1.00 96.00 212 SER A N 1
ATOM 1543 C CA . SER A 1 212 ? -13.154 3.365 3.882 1.00 96.00 212 SER A CA 1
ATOM 1544 C C . SER A 1 212 ? -11.949 3.593 2.965 1.00 96.00 212 SER A C 1
ATOM 1546 O O . SER A 1 212 ? -11.973 3.163 1.815 1.00 96.00 212 SER A O 1
ATOM 1548 N N . GLU A 1 213 ? -10.898 4.253 3.452 1.00 91.50 213 GLU A N 1
ATOM 1549 C CA . GLU A 1 213 ? -9.660 4.490 2.698 1.00 91.50 213 GLU A CA 1
ATOM 1550 C C . GLU A 1 213 ? -8.918 3.182 2.398 1.00 91.50 213 GLU A C 1
ATOM 1552 O O . GLU A 1 213 ? -8.451 2.974 1.273 1.00 91.50 213 GLU A O 1
ATOM 1557 N N . LEU A 1 214 ? -8.860 2.267 3.375 1.00 94.94 214 LEU A N 1
ATOM 1558 C CA . LEU A 1 214 ? -8.325 0.924 3.164 1.00 94.94 214 LEU A CA 1
ATOM 1559 C C . LEU A 1 214 ? -9.150 0.166 2.114 1.00 94.94 214 LEU A C 1
ATOM 1561 O O . LEU A 1 214 ? -8.570 -0.384 1.182 1.00 94.94 214 LEU A O 1
ATOM 1565 N N . GLY A 1 215 ? -10.482 0.173 2.226 1.00 93.62 215 GLY A N 1
ATOM 1566 C CA . GLY A 1 215 ? -11.377 -0.471 1.257 1.00 93.62 215 GLY A CA 1
ATOM 1567 C C . GLY A 1 215 ? -11.183 0.059 -0.166 1.00 93.62 215 GLY A C 1
ATOM 1568 O O . GLY A 1 215 ? -10.918 -0.718 -1.079 1.00 93.62 215 GLY A O 1
ATOM 1569 N N . ALA A 1 216 ? -11.182 1.383 -0.344 1.00 89.19 216 ALA A N 1
ATOM 1570 C CA . ALA A 1 216 ? -10.943 2.011 -1.645 1.00 89.19 216 ALA A CA 1
ATOM 1571 C C . ALA A 1 216 ? -9.562 1.658 -2.228 1.00 89.19 216 ALA A C 1
ATOM 1573 O O . ALA A 1 216 ? -9.420 1.462 -3.438 1.00 89.19 216 ALA A O 1
ATOM 1574 N N . SER A 1 217 ? -8.544 1.540 -1.370 1.00 89.12 217 SER A N 1
ATOM 1575 C CA . SER A 1 217 ? -7.206 1.108 -1.781 1.00 89.12 217 SER A CA 1
ATOM 1576 C C . SER A 1 217 ? -7.211 -0.340 -2.280 1.00 89.12 217 SER A C 1
ATOM 1578 O O . SER A 1 217 ? -6.611 -0.625 -3.315 1.00 89.12 217 SER A O 1
ATOM 1580 N N . LEU A 1 218 ? -7.914 -1.249 -1.597 1.00 91.56 218 LEU A N 1
ATOM 1581 C CA . LEU A 1 218 ? -8.045 -2.653 -2.009 1.00 91.56 218 LEU A CA 1
ATOM 1582 C C . LEU A 1 218 ? -8.866 -2.808 -3.303 1.00 91.56 218 LEU A C 1
ATOM 1584 O O . LEU A 1 218 ? -8.484 -3.577 -4.190 1.00 91.56 218 LEU A O 1
ATOM 1588 N N . ASP A 1 219 ? -9.927 -2.020 -3.476 1.00 88.94 219 ASP A N 1
ATOM 1589 C CA . ASP A 1 219 ? -10.711 -1.988 -4.718 1.00 88.94 219 ASP A CA 1
ATOM 1590 C C . ASP A 1 219 ? -9.865 -1.527 -5.909 1.00 88.94 219 ASP A C 1
ATOM 1592 O O . ASP A 1 219 ? -9.966 -2.068 -7.014 1.00 88.94 219 ASP A O 1
ATOM 1596 N N . GLN A 1 220 ? -8.990 -0.540 -5.696 1.00 86.19 220 GLN A N 1
ATOM 1597 C CA . GLN A 1 220 ? -8.074 -0.076 -6.731 1.00 86.19 220 GLN A CA 1
ATOM 1598 C C . GLN A 1 220 ? -7.085 -1.170 -7.147 1.00 86.19 220 GLN A C 1
ATOM 1600 O O . GLN A 1 220 ? -6.775 -1.291 -8.330 1.00 86.19 220 GLN A O 1
ATOM 1605 N N . LEU A 1 221 ? -6.623 -2.005 -6.214 1.00 86.50 221 LEU A N 1
ATOM 1606 C CA . LEU A 1 221 ? -5.771 -3.152 -6.540 1.00 86.50 221 LEU A CA 1
ATOM 1607 C C . LEU A 1 221 ? -6.516 -4.205 -7.353 1.00 86.50 221 LEU A C 1
ATOM 1609 O O . LEU 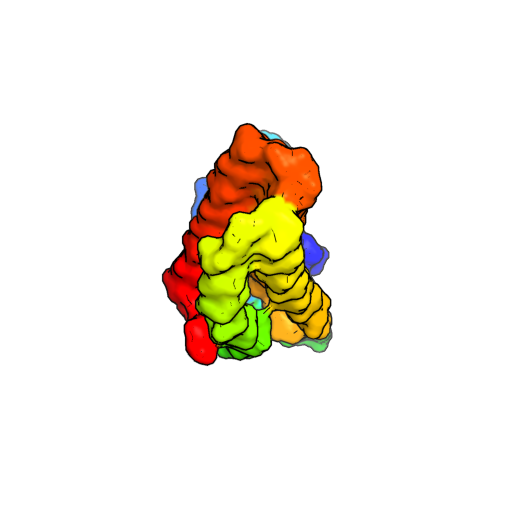A 1 221 ? -5.960 -4.726 -8.320 1.00 86.50 221 LEU A O 1
ATOM 1613 N N . THR A 1 222 ? -7.785 -4.440 -7.026 1.00 87.69 222 THR A N 1
ATOM 1614 C CA . THR A 1 222 ? -8.652 -5.336 -7.799 1.00 87.69 222 THR A CA 1
ATOM 1615 C C . THR A 1 222 ? -8.782 -4.870 -9.247 1.00 87.69 222 THR A C 1
ATOM 1617 O O . THR A 1 222 ? -8.599 -5.654 -10.177 1.00 87.69 222 THR A O 1
ATOM 1620 N N . LYS A 1 223 ? -8.976 -3.563 -9.467 1.00 85.06 223 LYS A N 1
ATOM 1621 C CA . LYS A 1 223 ? -9.007 -2.959 -10.814 1.00 85.06 223 LYS A CA 1
ATOM 1622 C C . LYS A 1 223 ? -7.677 -3.073 -11.565 1.00 85.06 223 LYS A C 1
ATOM 1624 O O . LYS A 1 223 ? -7.670 -3.078 -12.791 1.00 85.06 223 LYS A O 1
ATOM 1629 N N . LEU A 1 224 ? -6.561 -3.172 -10.843 1.00 83.38 224 LEU A N 1
ATOM 1630 C CA . LEU A 1 224 ? -5.226 -3.401 -11.405 1.00 83.38 224 LEU A CA 1
ATOM 1631 C C . LEU A 1 224 ? -4.920 -4.893 -11.644 1.00 83.38 224 LEU A C 1
ATOM 1633 O O . LEU A 1 224 ? -3.815 -5.223 -12.073 1.00 83.38 224 LEU A O 1
ATOM 1637 N N . GLY A 1 225 ? -5.885 -5.785 -11.392 1.00 87.00 225 GLY A N 1
ATOM 1638 C CA . GLY A 1 225 ? -5.783 -7.223 -11.644 1.00 87.00 225 GLY A CA 1
ATOM 1639 C C . GLY A 1 225 ? -5.225 -8.041 -10.479 1.00 87.00 225 GLY A C 1
ATOM 1640 O O . GLY A 1 225 ? -5.002 -9.240 -10.641 1.00 87.00 225 GLY A O 1
ATOM 1641 N N . TYR A 1 226 ? -4.992 -7.432 -9.311 1.00 86.25 226 TYR A N 1
ATOM 1642 C CA . TYR A 1 226 ? -4.648 -8.183 -8.103 1.00 86.25 226 TYR A CA 1
ATOM 1643 C C . TYR A 1 226 ? -5.909 -8.799 -7.510 1.00 86.25 226 TYR A C 1
ATOM 1645 O O . TYR A 1 226 ? -6.913 -8.117 -7.346 1.00 86.25 226 TYR A O 1
ATOM 1653 N N . THR A 1 227 ? -5.860 -10.078 -7.164 1.00 85.94 227 THR A N 1
ATOM 1654 C CA . THR A 1 227 ? -7.018 -10.786 -6.607 1.00 85.94 227 THR A CA 1
ATOM 1655 C C . THR A 1 227 ? -6.759 -11.178 -5.158 1.00 85.94 227 THR A C 1
ATOM 1657 O O . THR A 1 227 ? -5.645 -11.551 -4.788 1.00 85.94 227 THR A O 1
ATOM 1660 N N . VAL A 1 228 ? -7.796 -11.045 -4.332 1.00 82.06 228 VAL A N 1
ATOM 1661 C CA . VAL A 1 228 ? -7.837 -11.508 -2.943 1.00 82.06 228 VAL A CA 1
ATOM 1662 C C . VAL A 1 228 ? -9.058 -12.410 -2.854 1.00 82.06 228 VAL A C 1
ATOM 1664 O O . VAL A 1 228 ? -10.177 -11.928 -3.021 1.00 82.06 228 VAL A O 1
ATOM 1667 N N . SER A 1 229 ? -8.838 -13.710 -2.690 1.00 70.88 229 SER A N 1
ATOM 1668 C CA . SER A 1 229 ? -9.888 -14.736 -2.748 1.00 70.88 229 SER A CA 1
ATOM 1669 C C . SER A 1 229 ? -9.665 -15.808 -1.705 1.00 70.88 229 SER A C 1
ATOM 1671 O O . SER A 1 229 ? -8.516 -16.302 -1.670 1.00 70.88 229 SER A O 1
#

Radius of gyration: 22.91 Å; Cα contacts (8 Å, |Δi|>4): 371; chains: 1; bounding box: 47×38×64 Å

Nearest PDB structures (foldseek):
  8tn1-assembly1_B  TM=5.485E-01  e=1.104E-01  synthetic construct
  6s37-assembly1_B  TM=6.590E-01  e=3.288E-01  Pseudomonas putida KT2440
  6s18-assembly1_B  TM=6.253E-01  e=2.643E-01  Pseudomonas putida KT2440
  6s37-assembly1_A  TM=6.890E-01  e=8.784E-01  Pseudomonas putida KT2440
  8tn6-assembly1_C  TM=4.314E-01  e=2.012E-01  synthetic construct

Solvent-accessible surface area (backbone atoms only — not comparable to full-atom values): 11849 Å² total; per-residue (Å²): 91,76,52,75,46,77,26,46,15,88,81,52,47,40,91,66,42,74,82,57,34,46,76,78,49,84,64,42,83,46,72,29,69,96,40,39,25,45,35,31,76,41,30,28,27,75,93,59,50,28,45,28,35,37,37,36,28,39,20,44,74,39,24,40,36,41,41,44,74,46,62,62,92,57,93,54,73,59,64,65,67,49,37,60,60,59,51,30,67,62,76,75,89,89,49,50,78,37,77,77,75,59,52,71,73,58,22,52,52,49,20,71,39,48,48,69,46,59,72,46,43,63,62,40,53,48,50,33,70,70,34,89,41,45,64,47,28,18,52,29,26,41,54,46,16,52,50,29,44,52,38,25,54,57,56,67,71,66,61,89,48,76,54,44,29,38,48,48,32,52,44,50,53,52,25,52,38,30,44,49,32,16,54,22,24,42,46,26,15,53,18,24,63,68,68,36,66,69,54,25,56,52,21,52,50,47,30,54,50,34,50,50,54,43,49,54,53,53,52,52,39,43,76,55,61,38,53,74,122

pLDDT: mean 88.33, std 9.99, range [53.47, 98.75]

Foldseek 3Di:
DKDFDQFAAQQLDRPCQVVFKDQDDDWDWDDLAPFIWTWRQFIAGPPRQKTKIWTWWWWLRGIMIQIFIDGPPDPCVVSSVCSSVVSSPDDDDDIGTDDRFADPLLLVLCQVLVVVLVVCVVVLVVQCVPQPALQSNLVSLLVNLVSLLVSLVSLVPDDRSSDISNVRNLSVVLSVLSNQLSVLSNQLSVCSVVVPPVSNVVSVVSNVVSVVVSVVSVVVSVVRVRDHD

Sequence (229 aa):
MIGRVAAFGPGLLPGSFPTHADVRETPRAVRLGQLEALYYPDVRSGRGTRSIELYLVPTSNNVVGVACYVPTGSSGGGVLQDCGQIAATLRLLASRPFSLGARPAFSTHLTQVLVPLAERLPALDHALFVAPTSASQAIAARQVAAAYVRAAKQMTAVPFGAISPAEGGINVLIRDSLFGVSRAFDSLAAAAARRDAAAYRHAATGVRTAVSELGASLDQLTKLGYTVS